Protein AF-A0A949S3E3-F1 (afdb_monomer)

Structure (mmCIF, N/CA/C/O backbone):
data_AF-A0A949S3E3-F1
#
_entry.id   AF-A0A949S3E3-F1
#
loop_
_atom_site.group_PDB
_atom_site.id
_atom_site.type_symbol
_atom_site.label_atom_id
_atom_site.label_alt_id
_atom_site.label_comp_id
_atom_site.label_asym_id
_atom_site.label_entity_id
_atom_site.label_seq_id
_atom_site.pdbx_PDB_ins_code
_atom_site.Cartn_x
_atom_site.Cartn_y
_atom_site.Cartn_z
_atom_site.occupancy
_atom_site.B_iso_or_equiv
_atom_site.auth_seq_id
_atom_site.auth_comp_id
_atom_site.auth_asym_id
_atom_site.auth_atom_id
_atom_site.pdbx_PDB_model_num
ATOM 1 N N . MET A 1 1 ? 37.877 -6.008 -10.855 1.00 37.34 1 MET A N 1
ATOM 2 C CA . MET A 1 1 ? 36.852 -5.052 -11.323 1.00 37.34 1 MET A CA 1
ATOM 3 C C . MET A 1 1 ? 35.529 -5.534 -10.764 1.00 37.34 1 MET A C 1
ATOM 5 O O . MET A 1 1 ? 35.132 -6.644 -11.076 1.00 37.34 1 MET A O 1
ATOM 9 N N . SER A 1 2 ? 34.950 -4.786 -9.826 1.00 38.28 2 SER A N 1
ATOM 10 C CA . SER A 1 2 ? 33.665 -5.124 -9.202 1.00 38.28 2 SER A CA 1
ATOM 11 C C . SER A 1 2 ? 32.572 -5.073 -10.277 1.00 38.28 2 SER A C 1
ATOM 13 O O . SER A 1 2 ? 32.566 -4.157 -11.103 1.00 38.28 2 SER A O 1
ATOM 15 N N . SER A 1 3 ? 31.731 -6.106 -10.338 1.00 41.69 3 SER A N 1
ATOM 16 C CA . SER A 1 3 ? 30.723 -6.258 -11.389 1.00 41.69 3 SER A CA 1
ATOM 17 C C . SER A 1 3 ? 29.706 -5.111 -11.312 1.00 41.69 3 SER A C 1
ATOM 19 O O . SER A 1 3 ? 29.449 -4.575 -10.236 1.00 41.69 3 SER A O 1
ATOM 21 N N . GLY A 1 4 ? 29.085 -4.713 -12.429 1.00 38.28 4 GLY A N 1
ATOM 22 C CA . GLY A 1 4 ? 28.069 -3.644 -12.424 1.00 38.28 4 GLY A CA 1
ATOM 23 C C . GLY A 1 4 ? 26.924 -3.876 -11.420 1.00 38.28 4 GLY A C 1
ATOM 24 O O . GLY A 1 4 ? 26.349 -2.916 -10.913 1.00 38.28 4 GLY A O 1
ATOM 25 N N . LYS A 1 5 ? 26.658 -5.141 -11.057 1.00 36.00 5 LYS A N 1
ATOM 26 C CA . LYS A 1 5 ? 25.709 -5.534 -10.004 1.00 36.00 5 LYS A CA 1
ATOM 27 C C . LYS A 1 5 ? 26.167 -5.107 -8.609 1.00 36.00 5 LYS A C 1
ATOM 29 O O . LYS A 1 5 ? 25.374 -4.547 -7.859 1.00 36.00 5 LYS A O 1
ATOM 34 N N . ASP A 1 6 ? 27.443 -5.294 -8.285 1.00 38.91 6 ASP A N 1
ATOM 35 C CA . ASP A 1 6 ? 28.011 -4.900 -6.990 1.00 38.91 6 ASP A CA 1
ATOM 36 C C . ASP A 1 6 ? 27.965 -3.378 -6.802 1.00 38.91 6 ASP A C 1
ATOM 38 O O . ASP A 1 6 ? 27.770 -2.887 -5.691 1.00 38.91 6 ASP A O 1
ATOM 42 N N . LYS A 1 7 ? 28.110 -2.611 -7.890 1.00 43.38 7 LYS A N 1
ATOM 43 C CA . LYS A 1 7 ? 27.986 -1.149 -7.851 1.00 43.38 7 LYS A CA 1
ATOM 44 C C . LYS A 1 7 ? 26.553 -0.717 -7.517 1.00 43.38 7 LYS A C 1
ATOM 46 O O . LYS A 1 7 ? 26.372 0.071 -6.596 1.00 43.38 7 LYS A O 1
ATOM 51 N N . ILE A 1 8 ? 25.551 -1.291 -8.189 1.00 43.53 8 ILE A N 1
ATOM 52 C CA . ILE A 1 8 ? 24.127 -0.994 -7.943 1.00 43.53 8 ILE A CA 1
ATOM 53 C C . ILE A 1 8 ? 23.729 -1.368 -6.511 1.00 43.53 8 ILE A C 1
ATOM 55 O O . ILE A 1 8 ? 23.109 -0.565 -5.819 1.00 43.53 8 ILE A O 1
ATOM 59 N N . ILE A 1 9 ? 24.126 -2.552 -6.032 1.00 42.34 9 ILE A N 1
ATOM 60 C CA . ILE A 1 9 ? 23.840 -2.996 -4.658 1.00 42.34 9 ILE A CA 1
ATOM 61 C C . ILE A 1 9 ? 24.455 -2.027 -3.642 1.00 42.34 9 ILE A C 1
ATOM 63 O O . ILE A 1 9 ? 23.788 -1.618 -2.691 1.00 42.34 9 ILE A O 1
ATOM 67 N N . ASN A 1 10 ? 25.703 -1.606 -3.857 1.00 50.09 10 ASN A N 1
ATOM 68 C CA . ASN A 1 10 ? 26.360 -0.637 -2.984 1.00 50.09 10 ASN A CA 1
ATOM 69 C C . ASN A 1 10 ? 25.673 0.735 -3.005 1.00 50.09 10 ASN A C 1
ATOM 71 O O . ASN A 1 10 ? 25.547 1.363 -1.954 1.00 50.09 10 ASN A O 1
ATOM 75 N N . ASP A 1 11 ? 25.204 1.194 -4.164 1.00 48.97 11 ASP A N 1
ATOM 76 C CA . ASP A 1 11 ? 24.509 2.476 -4.294 1.00 48.97 11 ASP A CA 1
ATOM 77 C C . ASP A 1 11 ? 23.126 2.441 -3.622 1.00 48.97 11 ASP A C 1
ATOM 79 O O . ASP A 1 11 ? 22.788 3.364 -2.880 1.00 48.97 11 ASP A O 1
ATOM 83 N N . VAL A 1 12 ? 22.384 1.337 -3.753 1.00 47.34 12 VAL A N 1
ATOM 84 C CA . VAL A 1 12 ? 21.116 1.099 -3.039 1.00 47.34 12 VAL A CA 1
ATOM 85 C C . VAL A 1 12 ? 21.323 1.058 -1.525 1.00 47.34 12 VAL A C 1
ATOM 87 O O . VAL A 1 12 ? 20.602 1.723 -0.779 1.00 47.34 12 VAL A O 1
ATOM 90 N N . CYS A 1 13 ? 22.325 0.317 -1.048 1.00 48.56 13 CYS A N 1
ATOM 91 C CA . CYS A 1 13 ? 22.630 0.222 0.379 1.00 48.56 13 CYS A CA 1
ATOM 92 C C . CYS A 1 13 ? 23.050 1.578 0.963 1.00 48.56 13 CYS A C 1
ATOM 94 O O . CYS A 1 13 ? 22.586 1.949 2.044 1.00 48.56 13 CYS A O 1
ATOM 96 N N . ARG A 1 14 ? 23.877 2.353 0.245 1.00 53.47 14 ARG A N 1
ATOM 97 C CA . ARG A 1 14 ? 24.234 3.726 0.643 1.00 53.47 14 ARG A CA 1
ATOM 98 C C . ARG A 1 14 ? 23.019 4.639 0.665 1.00 53.47 14 ARG A C 1
ATOM 100 O O . ARG A 1 14 ? 22.874 5.418 1.600 1.00 53.47 14 ARG A O 1
ATOM 107 N N . TYR A 1 15 ? 22.150 4.528 -0.332 1.00 51.88 15 TYR A N 1
ATOM 108 C CA . TYR A 1 15 ? 20.937 5.322 -0.431 1.00 51.88 15 TYR A CA 1
ATOM 109 C C . TYR A 1 15 ? 19.968 5.032 0.733 1.00 51.88 15 TYR A C 1
ATOM 111 O O . TYR A 1 15 ? 19.474 5.959 1.378 1.00 51.88 15 TYR A O 1
ATOM 119 N N . LEU A 1 16 ? 19.751 3.756 1.072 1.00 50.28 16 LEU A N 1
ATOM 120 C CA . LEU A 1 16 ? 18.926 3.355 2.218 1.00 50.28 16 LEU A CA 1
ATOM 121 C C . LEU A 1 16 ? 19.533 3.821 3.545 1.00 50.28 16 LEU A C 1
ATOM 123 O O . LEU A 1 16 ? 18.824 4.383 4.380 1.00 50.28 16 LEU A O 1
ATOM 127 N N . LYS A 1 17 ? 20.848 3.644 3.721 1.00 53.03 17 LYS A N 1
ATOM 128 C CA . LYS A 1 17 ? 21.579 4.110 4.907 1.00 53.03 17 LYS A CA 1
ATOM 129 C C . LYS A 1 17 ? 21.485 5.631 5.058 1.00 53.03 17 LYS A C 1
ATOM 131 O O . LYS A 1 17 ? 21.141 6.115 6.131 1.00 53.03 17 LYS A O 1
ATOM 136 N N . PHE A 1 18 ? 21.669 6.377 3.968 1.00 54.91 18 PHE A N 1
ATOM 137 C CA . PHE A 1 18 ? 21.483 7.826 3.936 1.00 54.91 18 PHE A CA 1
ATOM 138 C C . PHE A 1 18 ? 20.074 8.232 4.377 1.00 54.91 18 PHE A C 1
ATOM 140 O O . PHE A 1 18 ? 19.932 9.113 5.230 1.00 54.91 18 PHE A O 1
ATOM 147 N N . TYR A 1 19 ? 19.047 7.586 3.816 1.00 51.28 19 TYR A N 1
ATOM 148 C CA . TYR A 1 19 ? 17.651 7.895 4.110 1.00 51.28 19 TYR A CA 1
ATOM 149 C C . TYR A 1 19 ? 17.321 7.649 5.588 1.00 51.28 19 TYR A C 1
ATOM 151 O O . TYR A 1 19 ? 16.675 8.480 6.224 1.00 51.28 19 TYR A O 1
ATOM 159 N N . ILE A 1 20 ? 17.833 6.549 6.143 1.00 53.47 20 ILE A N 1
ATOM 160 C CA . ILE A 1 20 ? 17.709 6.187 7.557 1.00 53.47 20 ILE A CA 1
ATOM 161 C C . ILE A 1 20 ? 18.412 7.208 8.471 1.00 53.47 20 ILE A C 1
ATOM 163 O O . ILE A 1 20 ? 17.829 7.648 9.463 1.00 53.47 20 ILE A O 1
ATOM 167 N N . GLU A 1 21 ? 19.645 7.602 8.142 1.00 51.66 21 GLU A N 1
ATOM 168 C CA . GLU A 1 21 ? 20.499 8.428 9.006 1.00 51.66 21 GLU A CA 1
ATOM 169 C C . GLU A 1 21 ? 20.143 9.925 8.983 1.00 51.66 21 GLU A C 1
ATOM 171 O O . GLU A 1 21 ? 20.244 10.591 10.015 1.00 51.66 21 GLU A O 1
ATOM 176 N N . ASN A 1 22 ? 19.714 10.472 7.838 1.00 45.94 22 ASN A N 1
ATOM 177 C CA . ASN A 1 22 ? 19.632 11.928 7.635 1.00 45.94 22 ASN A CA 1
ATOM 178 C C . ASN A 1 22 ? 18.218 12.513 7.717 1.00 45.94 22 ASN A C 1
ATOM 180 O O . ASN A 1 22 ? 18.079 13.718 7.916 1.00 45.94 22 ASN A O 1
ATOM 184 N N . ASN A 1 23 ? 17.171 11.689 7.625 1.00 50.19 23 ASN A N 1
ATOM 185 C CA . ASN A 1 23 ? 15.779 12.145 7.754 1.00 50.19 23 ASN A CA 1
ATOM 186 C C . ASN A 1 23 ? 15.195 11.905 9.160 1.00 50.19 23 ASN A C 1
ATOM 188 O O . ASN A 1 23 ? 13.988 11.984 9.366 1.00 50.19 23 ASN A O 1
ATOM 192 N N . ASN A 1 24 ? 16.068 11.661 10.148 1.00 42.69 24 ASN A N 1
ATOM 193 C CA . ASN A 1 24 ? 15.747 11.596 11.575 1.00 42.69 24 ASN A CA 1
ATOM 194 C C . ASN A 1 24 ? 14.607 10.606 11.905 1.00 42.69 24 ASN A C 1
ATOM 196 O O . ASN A 1 24 ? 13.701 10.924 12.675 1.00 42.69 24 ASN A O 1
ATOM 200 N N . TYR A 1 25 ? 14.660 9.396 11.333 1.00 44.03 25 TYR A N 1
ATOM 201 C CA . TYR A 1 25 ? 13.715 8.319 11.634 1.00 44.03 25 TYR A CA 1
ATOM 202 C C . TYR A 1 25 ? 14.023 7.712 13.016 1.00 44.03 25 TYR A C 1
ATOM 204 O O . TYR A 1 25 ? 15.035 7.020 13.166 1.00 44.03 25 TYR A O 1
ATOM 212 N N . PRO A 1 26 ? 13.174 7.906 14.045 1.00 37.28 26 PRO A N 1
ATOM 213 C CA . PRO A 1 26 ? 13.520 7.553 15.427 1.00 37.28 26 PRO A CA 1
ATOM 214 C C . PRO A 1 26 ? 13.675 6.046 15.693 1.00 37.28 26 PRO A C 1
ATOM 216 O O . PRO A 1 26 ? 14.129 5.668 16.768 1.00 37.28 26 PRO A O 1
ATOM 219 N N . LEU A 1 27 ? 13.293 5.179 14.748 1.00 39.06 27 LEU A N 1
ATOM 220 C CA . LEU A 1 27 ? 13.146 3.735 14.965 1.00 39.06 27 LEU A CA 1
ATOM 221 C C . LEU A 1 27 ? 14.247 2.862 14.344 1.00 39.06 27 LEU A C 1
ATOM 223 O O . LEU A 1 27 ? 14.341 1.694 14.696 1.00 39.06 27 LEU A O 1
ATOM 227 N N . PHE A 1 28 ? 15.127 3.408 13.502 1.00 36.88 28 PHE A N 1
ATOM 228 C CA . PHE A 1 28 ? 16.251 2.645 12.932 1.00 36.88 28 PHE A CA 1
ATOM 229 C C . PHE A 1 28 ? 17.554 2.761 13.734 1.00 36.88 28 PHE A C 1
ATOM 231 O O . PHE A 1 28 ? 18.538 2.106 13.404 1.00 36.88 28 PHE A O 1
ATOM 238 N N . LYS A 1 29 ? 17.577 3.565 14.807 1.00 39.06 29 LYS A N 1
ATOM 239 C CA . LYS A 1 29 ? 18.791 3.776 15.613 1.00 39.06 29 LYS A CA 1
ATOM 240 C C . LYS A 1 29 ? 19.244 2.554 16.420 1.00 39.06 29 LYS A C 1
ATOM 242 O O . LYS A 1 29 ? 20.400 2.538 16.820 1.00 39.06 29 LYS A O 1
ATOM 247 N N . ASN A 1 30 ? 18.385 1.554 16.651 1.00 33.75 30 ASN A N 1
ATOM 248 C CA . ASN A 1 30 ? 18.651 0.542 17.682 1.00 33.75 30 ASN A CA 1
ATOM 249 C C . ASN A 1 30 ? 18.760 -0.927 17.227 1.00 33.75 30 ASN A C 1
ATOM 251 O O . ASN A 1 30 ? 19.005 -1.755 18.094 1.00 33.75 30 ASN A O 1
ATOM 255 N N . GLU A 1 31 ? 18.653 -1.287 15.938 1.00 34.94 31 GLU A N 1
ATOM 256 C CA . GLU A 1 31 ? 18.766 -2.716 15.537 1.00 34.94 31 GLU A CA 1
ATOM 257 C C . GLU A 1 31 ? 19.596 -3.023 14.273 1.00 34.94 31 GLU A C 1
ATOM 259 O O . GLU A 1 31 ? 19.702 -4.182 13.883 1.00 34.94 31 GLU A O 1
ATOM 264 N N . PHE A 1 32 ? 20.279 -2.047 13.666 1.00 32.53 32 PHE A N 1
ATOM 265 C CA . PHE A 1 32 ? 21.247 -2.328 12.596 1.00 32.53 32 PHE A CA 1
ATOM 266 C C . PHE A 1 32 ? 22.687 -2.170 13.100 1.00 32.53 32 PHE A C 1
ATOM 268 O O . PHE A 1 32 ? 23.275 -1.094 13.012 1.00 32.53 32 PHE A O 1
ATOM 275 N N . HIS A 1 33 ? 23.292 -3.265 13.572 1.00 30.23 33 HIS A N 1
ATOM 276 C CA . HIS A 1 33 ? 24.748 -3.402 13.501 1.00 30.23 33 HIS A CA 1
ATOM 277 C C . HIS A 1 33 ? 25.111 -3.673 12.038 1.00 30.23 33 HIS A C 1
ATOM 279 O O . HIS A 1 33 ? 25.139 -4.815 11.589 1.00 30.23 33 HIS A O 1
ATOM 285 N N . ILE A 1 34 ? 25.344 -2.609 11.271 1.00 34.12 34 ILE A N 1
ATOM 286 C CA . ILE A 1 34 ? 26.030 -2.731 9.984 1.00 34.12 34 ILE A CA 1
ATOM 287 C C . ILE A 1 34 ? 27.492 -3.009 10.336 1.00 34.12 34 ILE A C 1
ATOM 289 O O . ILE A 1 34 ? 28.195 -2.102 10.776 1.00 34.12 34 ILE A O 1
ATOM 293 N N . SER A 1 35 ? 27.924 -4.266 10.234 1.00 29.12 35 SER A N 1
ATOM 294 C CA . SER A 1 35 ? 29.345 -4.596 10.308 1.00 29.12 35 SER A CA 1
ATOM 295 C C . SER A 1 35 ? 30.058 -3.966 9.116 1.00 29.12 35 SER A C 1
ATOM 297 O O . SER A 1 35 ? 29.578 -4.071 7.989 1.00 29.12 35 SER A O 1
ATOM 299 N N . ASP A 1 36 ? 31.226 -3.371 9.348 1.00 34.22 36 ASP A N 1
ATOM 300 C CA . ASP A 1 36 ? 32.111 -2.874 8.285 1.00 34.22 36 ASP A CA 1
ATOM 301 C C . ASP A 1 36 ? 32.758 -4.014 7.463 1.00 34.22 36 ASP A C 1
ATOM 303 O O . ASP A 1 36 ? 33.558 -3.765 6.562 1.00 34.22 36 ASP A O 1
ATOM 307 N N . GLU A 1 37 ? 32.414 -5.273 7.754 1.00 25.61 37 GLU A N 1
ATOM 308 C CA . GLU A 1 37 ? 32.837 -6.435 6.978 1.00 25.61 37 GLU A CA 1
ATOM 309 C C . GLU A 1 37 ? 31.892 -6.695 5.791 1.00 25.61 37 GLU A C 1
ATOM 311 O O . GLU A 1 37 ? 30.667 -6.678 5.954 1.00 25.61 37 GLU A O 1
ATOM 316 N N . PRO A 1 38 ? 32.433 -6.958 4.586 1.00 25.86 38 PRO A N 1
ATOM 317 C CA . PRO A 1 38 ? 31.628 -7.299 3.423 1.00 25.86 38 PRO A CA 1
ATOM 318 C C . PRO A 1 38 ? 30.867 -8.607 3.666 1.00 25.86 38 PRO A C 1
ATOM 320 O O . PRO A 1 38 ? 31.459 -9.646 3.951 1.00 25.86 38 PRO A O 1
ATOM 323 N N . VAL A 1 39 ? 29.544 -8.570 3.498 1.00 27.31 39 VAL A N 1
ATOM 324 C CA . VAL A 1 39 ? 28.714 -9.778 3.461 1.00 27.31 39 VAL A CA 1
ATOM 325 C C . VAL A 1 39 ? 28.997 -10.500 2.143 1.00 27.31 39 VAL A C 1
ATOM 327 O O . VAL A 1 39 ? 28.521 -10.093 1.084 1.00 27.31 39 VAL A O 1
ATOM 330 N N . ILE A 1 40 ? 29.811 -11.553 2.206 1.00 25.64 40 ILE A N 1
ATOM 331 C CA . ILE A 1 40 ? 30.061 -12.457 1.081 1.00 25.64 40 ILE A CA 1
ATOM 332 C C . ILE A 1 40 ? 28.818 -13.341 0.919 1.00 25.64 40 ILE A C 1
ATOM 334 O O . ILE A 1 40 ? 28.547 -14.196 1.759 1.00 25.64 40 ILE A O 1
ATOM 338 N N . TYR A 1 41 ? 28.055 -13.135 -0.154 1.00 25.11 41 TYR A N 1
ATOM 339 C CA . TYR A 1 41 ? 27.026 -14.082 -0.580 1.00 25.11 41 TYR A CA 1
ATOM 340 C C . TYR A 1 41 ? 27.725 -15.292 -1.212 1.00 25.11 41 TYR A C 1
ATOM 342 O O . TYR A 1 41 ? 28.240 -15.197 -2.323 1.00 25.11 41 TYR A O 1
ATOM 350 N N . GLN A 1 42 ? 27.783 -16.413 -0.495 1.00 25.16 42 GLN A N 1
ATOM 351 C CA . GLN A 1 42 ? 28.136 -17.706 -1.078 1.00 25.16 42 GLN A CA 1
ATOM 352 C C . GLN A 1 42 ? 26.854 -18.375 -1.566 1.00 25.16 42 GLN A C 1
ATOM 354 O O . GLN A 1 42 ? 26.164 -18.995 -0.771 1.00 25.16 42 GLN A O 1
ATOM 359 N N . ASP A 1 43 ? 26.550 -18.239 -2.853 1.00 30.39 43 ASP A N 1
ATOM 360 C CA . ASP A 1 43 ? 25.660 -19.157 -3.566 1.00 30.39 43 ASP A CA 1
ATOM 361 C C . ASP A 1 43 ? 26.259 -19.373 -4.969 1.00 30.39 43 ASP A C 1
ATOM 363 O O . ASP A 1 43 ? 26.134 -18.535 -5.862 1.00 30.39 43 ASP A O 1
ATOM 367 N N . GLU A 1 44 ? 26.984 -20.484 -5.129 1.00 29.92 44 GLU A N 1
ATOM 368 C CA . GLU A 1 44 ? 27.761 -20.872 -6.321 1.00 29.92 44 GLU A CA 1
ATOM 369 C C . GLU A 1 44 ? 26.925 -21.471 -7.473 1.00 29.92 44 GLU A C 1
ATOM 371 O O . GLU A 1 44 ? 27.488 -21.894 -8.474 1.00 29.92 44 GLU A O 1
ATOM 376 N N . GLU A 1 45 ? 25.592 -21.489 -7.419 1.00 30.88 45 GLU A N 1
ATOM 377 C CA . GLU A 1 45 ? 24.805 -22.318 -8.358 1.00 30.88 45 GLU A CA 1
ATOM 378 C C . GLU A 1 45 ? 24.109 -21.587 -9.522 1.00 30.88 45 GLU A C 1
ATOM 380 O O . GLU A 1 45 ? 23.343 -22.204 -10.258 1.00 30.88 45 GLU A O 1
ATOM 385 N N . PHE A 1 46 ? 24.372 -20.296 -9.761 1.00 28.03 46 PHE A N 1
ATOM 386 C CA . PHE A 1 46 ? 23.691 -19.550 -10.843 1.00 28.03 46 PHE A CA 1
ATOM 387 C C . PHE A 1 46 ? 24.604 -18.987 -11.946 1.00 28.03 46 PHE A C 1
ATOM 389 O O . PHE A 1 46 ? 24.147 -18.209 -12.786 1.00 28.03 46 PHE A O 1
ATOM 396 N N . ALA A 1 47 ? 25.887 -19.360 -11.964 1.00 25.70 47 ALA A N 1
ATOM 397 C CA . ALA A 1 47 ? 26.902 -18.751 -12.829 1.00 25.70 47 ALA A CA 1
ATOM 398 C C . ALA A 1 47 ? 27.533 -19.710 -13.856 1.00 25.70 47 ALA A C 1
ATOM 400 O O . ALA A 1 47 ? 28.703 -19.567 -14.187 1.00 25.70 47 ALA A O 1
ATOM 401 N N . GLU A 1 48 ? 26.768 -20.638 -14.428 1.00 26.45 48 GLU A N 1
ATOM 402 C CA . GLU A 1 48 ? 27.179 -21.341 -15.649 1.00 26.45 48 GLU A CA 1
ATOM 403 C C . GLU A 1 48 ? 26.123 -21.138 -16.730 1.00 26.45 48 GLU A C 1
ATOM 405 O O . GLU A 1 48 ? 25.110 -21.831 -16.757 1.00 26.45 48 GLU A O 1
ATOM 410 N N . SER A 1 49 ? 26.329 -20.135 -17.593 1.00 28.02 49 SER A N 1
ATOM 411 C CA . SER A 1 49 ? 25.941 -20.174 -19.020 1.00 28.02 49 SER A CA 1
ATOM 412 C C . SER A 1 49 ? 25.979 -18.817 -19.736 1.00 28.02 49 SER A C 1
ATOM 414 O O . SER A 1 49 ? 25.212 -18.634 -20.667 1.00 28.02 49 SER A O 1
ATOM 416 N N . ILE A 1 50 ? 26.863 -17.863 -19.414 1.00 25.72 50 ILE A N 1
ATOM 417 C CA . ILE A 1 50 ? 27.182 -16.796 -20.388 1.00 25.72 50 ILE A CA 1
ATOM 418 C C . ILE A 1 50 ? 28.664 -16.432 -20.280 1.00 25.72 50 ILE A C 1
ATOM 420 O O . ILE A 1 50 ? 29.049 -15.502 -19.581 1.00 25.72 50 ILE A O 1
ATOM 424 N N . GLU A 1 51 ? 29.498 -17.171 -21.005 1.00 26.81 51 GLU A N 1
ATOM 425 C CA . GLU A 1 51 ? 30.813 -16.701 -21.427 1.00 26.81 51 GLU A CA 1
ATOM 426 C C . GLU A 1 51 ? 30.818 -16.559 -22.950 1.00 26.81 51 GLU A C 1
ATOM 428 O O . GLU A 1 51 ? 30.227 -17.380 -23.655 1.00 26.81 51 GLU A O 1
ATOM 433 N N . LYS A 1 52 ? 31.606 -15.574 -23.406 1.00 26.73 52 LYS A N 1
ATOM 434 C CA . LYS A 1 52 ? 32.038 -15.267 -24.782 1.00 26.73 52 LYS A CA 1
ATOM 435 C C . LYS A 1 52 ? 31.176 -14.245 -25.527 1.00 26.73 52 LYS A C 1
ATOM 437 O O . LYS A 1 52 ? 30.281 -14.593 -26.288 1.00 26.73 52 LYS A O 1
ATOM 442 N N . ASN A 1 53 ? 31.523 -12.965 -25.383 1.00 27.91 53 ASN A N 1
ATOM 443 C CA . ASN A 1 53 ? 32.410 -12.284 -26.342 1.00 27.91 53 ASN A CA 1
ATOM 444 C C . ASN A 1 53 ? 32.577 -10.796 -25.970 1.00 27.91 53 ASN A C 1
ATOM 446 O O . ASN A 1 53 ? 31.598 -10.070 -25.849 1.00 27.91 53 ASN A O 1
ATOM 450 N N . ASP A 1 54 ? 33.832 -10.376 -25.829 1.00 25.77 54 ASP A N 1
ATOM 451 C CA . ASP A 1 54 ? 34.339 -9.013 -26.081 1.00 25.77 54 ASP A CA 1
ATOM 452 C C . ASP A 1 54 ? 34.959 -9.050 -27.513 1.00 25.77 54 ASP A C 1
ATOM 454 O O . ASP A 1 54 ? 35.226 -10.174 -27.967 1.00 25.77 54 ASP A O 1
ATOM 458 N N . PRO A 1 55 ? 35.260 -7.944 -28.243 1.00 38.66 55 PRO A N 1
ATOM 459 C CA . PRO A 1 55 ? 35.630 -6.631 -27.708 1.00 38.66 55 PRO A CA 1
ATOM 460 C C . PRO A 1 55 ? 35.155 -5.379 -28.499 1.00 38.66 55 PRO A C 1
ATOM 462 O O . PRO A 1 55 ? 34.497 -5.472 -29.530 1.00 38.66 55 PRO A O 1
ATOM 465 N N . GLU A 1 56 ? 35.604 -4.221 -27.992 1.00 25.73 56 GLU A N 1
ATOM 466 C CA . GLU A 1 56 ? 35.890 -2.934 -28.671 1.00 25.73 56 GLU A CA 1
ATOM 467 C C . GLU A 1 56 ? 34.901 -1.750 -28.538 1.00 25.73 56 GLU A C 1
ATOM 469 O O . GLU A 1 56 ? 33.951 -1.578 -29.289 1.00 25.73 56 GLU A O 1
ATOM 474 N N . ASN A 1 57 ? 35.232 -0.879 -27.571 1.00 25.89 57 ASN A N 1
ATOM 475 C CA . ASN A 1 57 ? 35.670 0.519 -27.744 1.00 25.89 57 ASN A CA 1
ATOM 476 C C . ASN A 1 57 ? 34.814 1.478 -28.606 1.00 25.89 57 ASN A C 1
ATOM 478 O O . ASN A 1 57 ? 34.820 1.371 -29.822 1.00 25.89 57 ASN A O 1
ATOM 482 N N . THR A 1 58 ? 34.229 2.516 -27.988 1.00 27.14 58 THR A N 1
ATOM 483 C CA . THR A 1 58 ? 34.424 3.934 -28.380 1.00 27.14 58 THR A CA 1
ATOM 484 C C . THR A 1 58 ? 33.821 4.883 -27.338 1.00 27.14 58 THR A C 1
ATOM 486 O O . THR A 1 58 ? 32.709 4.684 -26.854 1.00 27.14 58 THR A O 1
ATOM 489 N N . GLU A 1 59 ? 34.593 5.916 -27.015 1.00 27.69 59 GLU A N 1
ATOM 49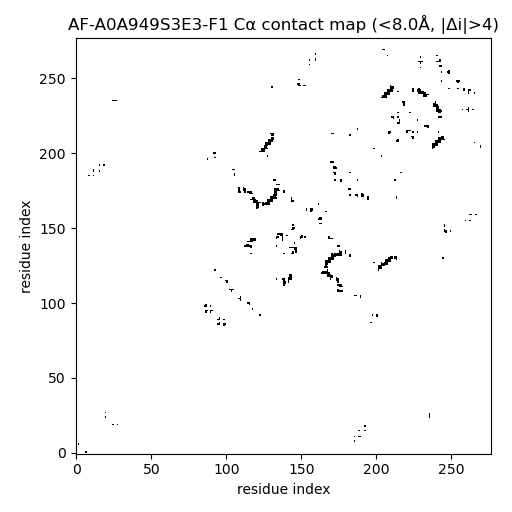0 C CA . GLU A 1 59 ? 34.261 7.087 -26.202 1.00 27.69 59 GLU A CA 1
ATOM 491 C C . GLU A 1 59 ? 33.223 7.994 -26.893 1.00 27.69 59 GLU A C 1
ATOM 493 O O . GLU A 1 59 ? 33.226 8.088 -28.121 1.00 27.69 59 GLU A O 1
ATOM 498 N N . ASN A 1 60 ? 32.379 8.697 -26.118 1.00 27.75 60 ASN A N 1
ATOM 499 C CA . ASN A 1 60 ? 32.143 10.145 -26.270 1.00 27.75 60 ASN A CA 1
ATOM 500 C C . ASN A 1 60 ? 31.218 10.740 -25.184 1.00 27.75 60 ASN A C 1
ATOM 502 O O . ASN A 1 60 ? 30.251 10.126 -24.739 1.00 27.75 60 ASN A O 1
ATOM 506 N N . GLU A 1 61 ? 31.578 11.965 -24.794 1.00 26.66 61 GLU A N 1
ATOM 507 C CA . GLU A 1 61 ? 30.928 12.936 -23.897 1.00 26.66 61 GLU A CA 1
ATOM 508 C C . GLU A 1 61 ? 29.502 13.292 -24.395 1.00 26.66 61 GLU A C 1
ATOM 510 O O . GLU A 1 61 ? 29.224 13.201 -25.584 1.00 26.66 61 GLU A O 1
ATOM 515 N N . SER A 1 62 ? 28.507 13.717 -23.611 1.00 25.33 62 SER A N 1
ATOM 516 C CA . SER A 1 62 ? 28.458 14.791 -22.613 1.00 25.33 62 SER A CA 1
ATOM 517 C C . SER A 1 62 ? 27.015 14.864 -22.076 1.00 25.33 62 SER A C 1
ATOM 519 O O . SER A 1 62 ? 26.091 14.647 -22.847 1.00 25.33 62 SER A O 1
ATOM 521 N N . ASP A 1 63 ? 26.811 15.183 -20.794 1.00 28.27 63 ASP A N 1
ATOM 522 C CA . ASP A 1 63 ? 25.691 16.033 -20.359 1.00 28.27 63 ASP A CA 1
ATOM 523 C C . ASP A 1 63 ? 25.948 16.535 -18.928 1.00 28.27 63 ASP A C 1
ATOM 525 O O . ASP A 1 63 ? 26.229 15.778 -17.996 1.00 28.27 63 ASP A O 1
ATOM 529 N N . GLN A 1 64 ? 25.954 17.860 -18.788 1.00 26.23 64 GLN A N 1
ATOM 530 C CA . GLN A 1 64 ? 26.343 18.603 -17.592 1.00 26.23 64 GLN A CA 1
ATOM 531 C C . GLN A 1 64 ? 25.184 18.698 -16.589 1.00 26.23 64 GLN A C 1
ATOM 533 O O . GLN A 1 64 ? 24.146 19.282 -16.885 1.00 26.23 64 GLN A O 1
ATOM 538 N N . LEU A 1 65 ? 25.410 18.240 -15.354 1.00 29.41 65 LEU A N 1
ATOM 539 C CA . LEU A 1 65 ? 24.655 18.662 -14.170 1.00 29.41 65 LEU A CA 1
ATOM 540 C C . LEU A 1 65 ? 25.542 19.590 -13.334 1.00 29.41 65 LEU A C 1
ATOM 542 O O . LEU A 1 65 ? 26.634 19.217 -12.900 1.00 29.41 65 LEU A O 1
ATOM 546 N N . VAL A 1 66 ? 25.078 20.822 -13.128 1.00 23.91 66 VAL A N 1
ATOM 547 C CA . VAL A 1 66 ? 25.774 21.847 -12.344 1.00 23.91 66 VAL A CA 1
ATOM 548 C C . VAL A 1 66 ? 25.513 21.585 -10.859 1.00 23.91 66 VAL A C 1
ATOM 550 O O . VAL A 1 66 ? 24.413 21.813 -10.367 1.00 23.91 66 VAL A O 1
ATOM 553 N N . ALA A 1 67 ? 26.527 21.101 -10.140 1.00 27.55 67 ALA A N 1
ATOM 554 C CA . ALA A 1 67 ? 26.523 20.993 -8.683 1.00 27.55 67 ALA A CA 1
ATOM 555 C C . ALA A 1 67 ? 27.329 22.153 -8.076 1.00 27.55 67 ALA A C 1
ATOM 557 O O . ALA A 1 67 ? 28.543 22.248 -8.282 1.00 27.55 67 ALA A O 1
ATOM 558 N N . GLU A 1 68 ? 26.679 23.033 -7.313 1.00 26.02 68 GLU A N 1
ATOM 559 C CA . GLU A 1 68 ? 27.381 24.052 -6.528 1.00 26.02 68 GLU A CA 1
ATOM 560 C C . GLU A 1 68 ? 28.047 23.419 -5.295 1.00 26.02 68 GLU A C 1
ATOM 562 O O . GLU A 1 68 ? 27.408 22.773 -4.465 1.00 26.02 68 GLU A O 1
ATOM 567 N N . LYS A 1 69 ? 29.368 23.607 -5.181 1.00 28.17 69 LYS A N 1
ATOM 568 C CA . LYS A 1 69 ? 30.204 23.126 -4.072 1.00 28.17 69 LYS A CA 1
ATOM 569 C C . LYS A 1 69 ? 30.246 24.175 -2.959 1.00 28.17 69 LYS A C 1
ATOM 571 O O . LYS A 1 69 ? 30.882 25.213 -3.130 1.00 28.17 69 LYS A O 1
ATOM 576 N N . ILE A 1 70 ? 29.668 23.890 -1.794 1.00 27.61 70 ILE A N 1
ATOM 577 C CA . ILE A 1 70 ? 29.951 24.648 -0.564 1.00 27.61 70 ILE A CA 1
ATOM 578 C C . ILE A 1 70 ? 31.124 23.961 0.145 1.00 27.61 70 ILE A C 1
ATOM 580 O O . ILE A 1 70 ? 31.025 22.793 0.503 1.00 27.61 70 ILE A O 1
ATOM 584 N N . LYS A 1 71 ? 32.243 24.672 0.337 1.00 24.92 71 LYS A N 1
ATOM 585 C CA . LYS A 1 71 ? 33.422 24.162 1.058 1.00 24.92 71 LYS A CA 1
ATOM 586 C C . LYS A 1 71 ? 33.267 24.382 2.563 1.00 24.92 71 LYS A C 1
ATOM 588 O O . LYS A 1 71 ? 33.194 25.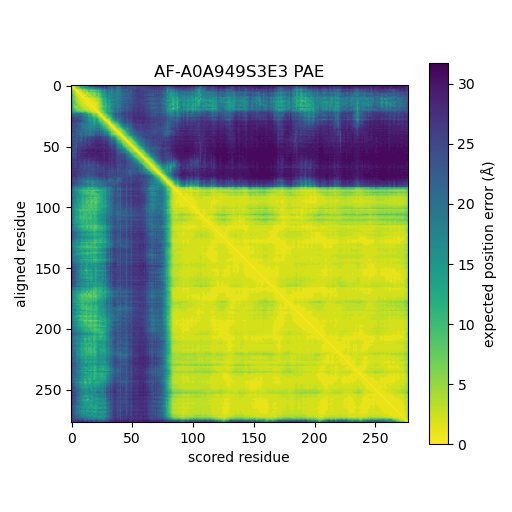529 3.000 1.00 24.92 71 LYS A O 1
ATOM 593 N N . VAL A 1 72 ? 33.325 23.309 3.350 1.00 27.06 72 VAL A N 1
ATOM 594 C CA . VAL A 1 72 ? 33.565 23.368 4.801 1.00 27.06 72 VAL A CA 1
ATOM 595 C C . VAL A 1 72 ? 34.769 22.484 5.115 1.00 27.06 72 VAL A C 1
ATOM 597 O O . VAL A 1 72 ? 34.761 21.290 4.851 1.00 27.06 72 VAL A O 1
ATOM 600 N N . THR A 1 73 ? 35.835 23.075 5.649 1.00 31.22 73 THR A N 1
ATOM 601 C CA . THR A 1 73 ? 37.075 22.364 5.982 1.00 31.22 73 THR A CA 1
ATOM 602 C C . THR A 1 73 ? 36.994 21.724 7.367 1.00 31.22 73 THR A C 1
ATOM 604 O O . THR A 1 73 ? 37.064 22.436 8.367 1.00 31.22 73 THR A O 1
ATOM 607 N N . ASP A 1 74 ? 36.933 20.392 7.423 1.00 32.84 74 ASP A N 1
ATOM 608 C CA . ASP A 1 74 ? 37.453 19.600 8.545 1.00 32.84 74 ASP A CA 1
ATOM 609 C C . ASP A 1 74 ? 38.031 18.266 8.029 1.00 32.84 74 ASP A C 1
ATOM 611 O O . ASP A 1 74 ? 37.405 17.520 7.275 1.00 32.84 74 ASP A O 1
ATOM 615 N N . ASN A 1 75 ? 39.279 17.994 8.402 1.00 38.25 75 ASN A N 1
ATOM 616 C CA . ASN A 1 75 ? 40.269 17.223 7.642 1.00 38.25 75 ASN A CA 1
ATOM 617 C C . ASN A 1 75 ? 40.220 15.696 7.865 1.00 38.25 75 ASN A C 1
ATOM 619 O O . ASN A 1 75 ? 41.250 15.022 7.807 1.00 38.25 75 ASN A O 1
ATOM 623 N N . ARG A 1 76 ? 39.041 15.117 8.133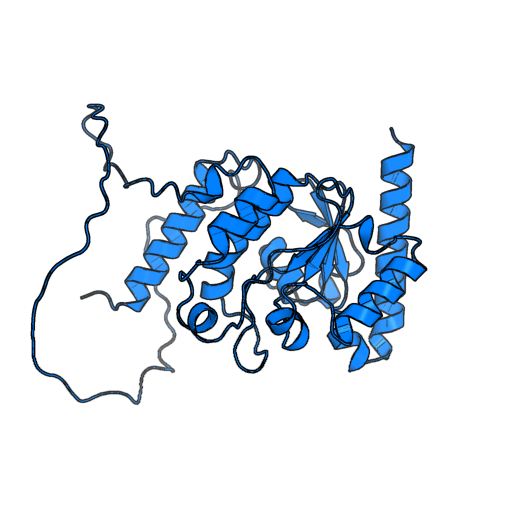 1.00 39.81 76 ARG A N 1
ATOM 624 C CA . ARG A 1 76 ? 38.880 13.649 8.239 1.00 39.81 76 ARG A CA 1
ATOM 625 C C . ARG A 1 76 ? 37.442 13.143 8.053 1.00 39.81 76 ARG A C 1
ATOM 627 O O . ARG A 1 76 ? 37.004 12.224 8.738 1.00 39.81 76 ARG A O 1
ATOM 634 N N . LYS A 1 77 ? 36.705 13.711 7.100 1.00 32.53 77 LYS A N 1
ATOM 635 C CA . LYS A 1 77 ? 35.445 13.146 6.597 1.00 32.53 77 LYS A CA 1
ATOM 636 C C . 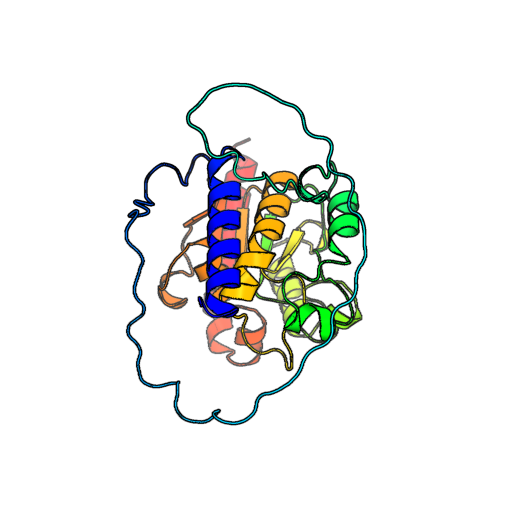LYS A 1 77 ? 35.559 13.059 5.083 1.00 32.53 77 LYS A C 1
ATOM 638 O O . LYS A 1 77 ? 35.688 14.084 4.427 1.00 32.53 77 LYS A O 1
ATOM 643 N N . GLN A 1 78 ? 35.555 11.849 4.526 1.00 31.38 78 GLN A N 1
ATOM 644 C CA . GLN A 1 78 ? 35.199 11.708 3.116 1.00 31.38 78 GLN A CA 1
ATOM 645 C C . GLN A 1 78 ? 33.810 12.333 2.972 1.00 31.38 78 GLN A C 1
ATOM 647 O O . GLN A 1 78 ? 32.852 11.842 3.568 1.00 31.38 78 GLN A O 1
ATOM 652 N N . GLU A 1 79 ? 33.719 13.452 2.258 1.00 30.91 79 GLU A N 1
ATOM 653 C CA . GLU A 1 79 ? 32.447 14.016 1.826 1.00 30.91 79 GLU A CA 1
ATOM 654 C C . GLU A 1 79 ? 31.795 12.971 0.919 1.00 30.91 79 GLU A C 1
ATOM 656 O O . GLU A 1 79 ? 32.115 12.865 -0.263 1.00 30.91 79 GLU A O 1
ATOM 661 N N . ILE A 1 80 ? 30.932 12.128 1.490 1.00 33.28 80 ILE A N 1
ATOM 662 C CA . ILE A 1 80 ? 30.021 11.305 0.702 1.00 33.28 80 ILE A CA 1
ATOM 663 C C . ILE A 1 80 ? 29.122 12.316 -0.016 1.00 33.28 80 ILE A C 1
ATOM 665 O O . ILE A 1 80 ? 28.440 13.074 0.677 1.00 33.28 80 ILE A O 1
ATOM 669 N N . PRO A 1 81 ? 29.129 12.397 -1.359 1.00 38.75 81 PRO A N 1
ATOM 670 C CA . PRO A 1 81 ? 28.244 13.308 -2.063 1.00 38.75 81 PRO A CA 1
ATOM 671 C C . PRO A 1 81 ? 26.805 12.942 -1.706 1.00 38.75 81 PRO A C 1
ATOM 673 O O . PRO A 1 81 ? 26.304 11.870 -2.046 1.00 38.75 81 PRO A O 1
ATOM 676 N N . ILE A 1 82 ? 26.166 13.823 -0.941 1.00 44.38 82 ILE A N 1
ATOM 677 C CA . ILE A 1 82 ? 24.779 13.677 -0.531 1.00 44.38 82 ILE A CA 1
ATOM 678 C C . ILE A 1 82 ? 23.928 13.991 -1.761 1.00 44.38 82 ILE A C 1
ATOM 680 O O . ILE A 1 82 ? 23.687 15.155 -2.081 1.00 44.38 82 ILE A O 1
ATOM 684 N N . PHE A 1 83 ? 23.479 12.955 -2.466 1.00 52.00 83 PHE A N 1
ATOM 685 C CA . PHE A 1 83 ? 22.490 13.102 -3.529 1.00 52.00 83 PHE A CA 1
ATOM 686 C C . PHE A 1 83 ? 21.129 13.423 -2.895 1.00 52.00 83 PHE A C 1
ATOM 688 O O . PHE A 1 83 ? 20.342 12.532 -2.583 1.00 52.00 83 PHE A O 1
ATOM 695 N N . LYS A 1 84 ? 20.851 14.712 -2.663 1.00 65.88 84 LYS A N 1
ATOM 696 C CA . LYS A 1 84 ? 19.486 15.171 -2.376 1.00 65.88 84 LYS A CA 1
ATOM 697 C C . LYS A 1 84 ? 18.703 15.162 -3.679 1.00 65.88 84 LYS A C 1
ATOM 699 O O . LYS A 1 84 ? 18.794 16.093 -4.473 1.00 65.88 84 LYS A O 1
ATOM 704 N N . GLU A 1 85 ? 17.946 14.099 -3.900 1.00 82.00 85 GLU A N 1
ATOM 705 C CA . GLU A 1 85 ? 17.020 14.048 -5.024 1.00 82.00 85 GLU A CA 1
ATOM 706 C C . GLU A 1 85 ? 15.901 15.077 -4.854 1.00 82.00 85 GLU A C 1
ATOM 708 O O . GLU A 1 85 ? 15.411 15.318 -3.748 1.00 82.00 85 GLU A O 1
ATOM 713 N N . GLU A 1 86 ? 15.459 15.675 -5.958 1.00 85.31 86 GLU A N 1
ATOM 714 C CA . GLU A 1 86 ? 14.559 16.826 -5.905 1.00 85.31 86 GLU A CA 1
ATOM 715 C C . GLU A 1 86 ? 13.225 16.558 -5.198 1.00 85.31 86 GLU A C 1
ATOM 717 O O . GLU A 1 86 ? 12.656 17.458 -4.578 1.00 85.31 86 GLU A O 1
ATOM 722 N N . TRP A 1 87 ? 12.698 15.335 -5.299 1.00 91.56 87 TRP A N 1
ATOM 723 C CA . TRP A 1 87 ? 11.419 14.961 -4.691 1.00 91.56 87 TRP A CA 1
ATOM 724 C C . TRP A 1 87 ? 11.465 14.978 -3.160 1.00 91.56 87 TRP A C 1
ATOM 726 O O . TRP A 1 87 ? 10.416 15.099 -2.527 1.00 91.56 87 TRP A O 1
ATOM 736 N N . MET A 1 88 ? 12.654 14.922 -2.548 1.00 88.88 88 MET A N 1
ATOM 737 C CA . MET A 1 88 ? 12.798 14.982 -1.090 1.00 88.88 88 MET A CA 1
ATOM 738 C C . MET A 1 88 ? 12.294 16.314 -0.521 1.00 88.88 88 MET A C 1
ATOM 740 O O . MET A 1 88 ? 11.745 16.344 0.585 1.00 88.88 88 MET A O 1
ATOM 744 N N . ASN A 1 89 ? 12.415 17.387 -1.308 1.00 88.94 89 ASN A N 1
ATOM 745 C CA . ASN A 1 89 ? 11.994 18.740 -0.950 1.00 88.94 89 ASN A CA 1
ATOM 746 C C . ASN A 1 89 ? 10.543 19.047 -1.365 1.00 88.94 89 ASN A C 1
ATOM 748 O O . ASN A 1 89 ? 10.119 20.194 -1.281 1.00 88.94 89 ASN A O 1
ATOM 752 N N . ALA A 1 90 ? 9.780 18.060 -1.850 1.00 92.94 90 ALA A N 1
ATOM 753 C CA . ALA A 1 90 ? 8.385 18.281 -2.207 1.00 92.94 90 ALA A CA 1
ATOM 754 C C . ALA A 1 90 ? 7.549 18.654 -0.970 1.00 92.94 90 ALA A C 1
ATOM 756 O O . ALA A 1 90 ? 7.530 17.924 0.025 1.00 92.94 90 ALA A O 1
ATOM 757 N N . GLU A 1 91 ? 6.840 19.781 -1.059 1.00 93.38 91 GLU A N 1
ATOM 758 C CA . GLU A 1 91 ? 6.003 20.316 0.025 1.00 93.38 91 GLU A CA 1
ATOM 759 C C . GLU A 1 91 ? 4.582 19.736 0.019 1.00 93.38 91 GLU A C 1
ATOM 761 O O . GLU A 1 91 ? 3.928 19.675 1.056 1.00 93.38 91 GLU A O 1
ATOM 766 N N . THR A 1 92 ? 4.104 19.264 -1.138 1.00 96.44 92 THR A N 1
ATOM 767 C CA . THR A 1 92 ? 2.772 18.663 -1.300 1.00 96.44 92 THR A CA 1
ATOM 768 C C . THR A 1 92 ? 2.856 17.328 -2.034 1.00 96.44 92 THR A C 1
ATOM 770 O O . THR A 1 92 ? 3.783 17.096 -2.814 1.00 96.44 92 THR A O 1
ATOM 773 N N . LEU A 1 93 ? 1.878 16.441 -1.809 1.00 96.50 93 LEU A N 1
ATOM 774 C CA . LEU A 1 93 ? 1.813 15.155 -2.517 1.00 96.50 93 LEU A CA 1
ATOM 775 C C . LEU A 1 93 ? 1.738 15.335 -4.036 1.00 96.50 93 LEU A C 1
ATOM 777 O O . LEU A 1 93 ? 2.293 14.523 -4.763 1.00 96.50 93 LEU A O 1
ATOM 781 N N . GLN A 1 94 ? 1.105 16.408 -4.509 1.00 96.81 94 GLN A N 1
ATOM 782 C CA . GLN A 1 94 ? 1.006 16.709 -5.935 1.00 96.81 94 GLN A CA 1
ATOM 783 C C . GLN A 1 94 ? 2.365 17.087 -6.539 1.00 96.81 94 GLN A C 1
ATOM 785 O O . GLN A 1 94 ? 2.734 16.574 -7.593 1.00 96.81 94 GLN A O 1
ATOM 790 N N . VAL A 1 95 ? 3.141 17.943 -5.862 1.00 97.06 95 VAL A N 1
ATOM 791 C CA . VAL A 1 95 ? 4.515 18.265 -6.292 1.00 97.06 95 VAL A CA 1
ATOM 792 C C . VAL A 1 95 ? 5.394 17.018 -6.221 1.00 97.06 95 VAL A C 1
ATOM 794 O O . VAL A 1 95 ? 6.229 16.791 -7.096 1.00 97.06 95 VAL A O 1
ATOM 797 N N . PHE A 1 96 ? 5.197 16.186 -5.199 1.00 97.50 96 PHE A N 1
ATOM 798 C CA . PHE A 1 96 ? 5.932 14.939 -5.061 1.00 97.50 96 PHE A CA 1
ATOM 799 C C . PHE A 1 96 ? 5.645 13.982 -6.225 1.00 97.50 96 PHE A C 1
ATOM 801 O O . PHE A 1 96 ? 6.578 13.497 -6.863 1.00 97.50 96 PHE A O 1
ATOM 808 N N . GLU A 1 97 ? 4.371 13.768 -6.546 1.00 97.50 97 GLU A N 1
ATOM 809 C CA . GLU A 1 97 ? 3.948 12.954 -7.681 1.00 97.50 97 GLU A CA 1
ATOM 810 C C . GLU A 1 97 ? 4.614 13.418 -8.977 1.00 97.50 97 GLU A C 1
ATOM 812 O O . GLU A 1 97 ? 5.256 12.612 -9.649 1.00 97.50 97 GLU A O 1
ATOM 817 N N . GLN A 1 98 ? 4.540 14.718 -9.284 1.00 96.75 98 GLN A N 1
ATOM 818 C CA . GLN A 1 98 ? 5.154 15.303 -10.480 1.00 96.75 98 GLN A CA 1
ATOM 819 C C . GLN A 1 98 ? 6.655 15.007 -10.571 1.00 96.75 98 GLN A C 1
ATOM 821 O O . GLN A 1 98 ? 7.148 14.652 -11.640 1.00 96.75 98 GLN A O 1
ATOM 826 N N . LYS A 1 99 ? 7.376 15.107 -9.449 1.00 95.88 99 LYS A N 1
ATOM 827 C CA . LYS A 1 99 ? 8.830 14.902 -9.407 1.00 95.88 99 LYS A CA 1
ATOM 828 C C . LYS A 1 99 ? 9.270 13.454 -9.602 1.00 95.88 99 LYS A C 1
ATOM 830 O O . LYS A 1 99 ? 10.442 13.236 -9.895 1.00 95.88 99 LYS A O 1
ATOM 835 N N . ILE A 1 100 ? 8.381 12.472 -9.442 1.00 95.44 100 ILE A N 1
ATOM 836 C CA . ILE A 1 100 ? 8.742 11.058 -9.628 1.00 95.44 100 ILE A CA 1
ATOM 837 C C . ILE A 1 100 ? 8.176 10.430 -10.904 1.00 95.44 100 ILE A C 1
ATOM 839 O O . ILE A 1 100 ? 8.498 9.276 -11.183 1.00 95.44 100 ILE A O 1
ATOM 843 N N . GLN A 1 101 ? 7.380 11.160 -11.697 1.00 95.19 101 GLN A N 1
ATOM 844 C CA . GLN A 1 101 ? 6.797 10.643 -12.948 1.00 95.19 101 GLN A CA 1
ATOM 845 C C . GLN A 1 101 ? 7.858 10.128 -13.935 1.00 95.19 101 GLN A C 1
ATOM 847 O O . GLN A 1 101 ? 7.629 9.162 -14.661 1.00 95.19 101 GLN A O 1
ATOM 852 N N . THR A 1 102 ? 9.044 10.738 -13.932 1.00 93.50 102 THR A N 1
ATOM 853 C CA . THR A 1 102 ? 10.166 10.389 -14.814 1.00 93.50 102 THR A CA 1
ATOM 854 C C . THR A 1 102 ? 11.189 9.452 -14.169 1.00 93.50 102 THR A C 1
ATOM 856 O O . THR A 1 102 ? 12.215 9.180 -14.779 1.00 93.50 102 THR A O 1
ATOM 859 N N . CYS A 1 103 ? 10.926 8.924 -12.966 1.00 95.12 103 CYS A N 1
ATOM 860 C CA . CYS A 1 103 ? 11.858 8.053 -12.241 1.00 95.12 103 CYS A CA 1
ATOM 861 C C . CYS A 1 103 ? 12.343 6.877 -13.107 1.00 95.12 103 CYS A C 1
ATOM 863 O O . CYS A 1 103 ? 11.531 6.116 -13.629 1.00 95.12 103 CYS A O 1
ATOM 865 N N . ASP A 1 104 ? 13.649 6.670 -13.220 1.00 94.19 104 ASP A N 1
ATOM 866 C CA . ASP A 1 104 ? 14.271 5.630 -14.051 1.00 94.19 104 ASP A CA 1
ATOM 867 C C . ASP A 1 104 ? 15.177 4.667 -13.262 1.00 94.19 104 ASP A C 1
ATOM 869 O O . ASP A 1 104 ? 15.780 3.768 -13.845 1.00 94.19 104 ASP A O 1
ATOM 873 N N . LYS A 1 105 ? 15.190 4.785 -11.927 1.00 90.94 105 LYS A N 1
ATOM 874 C CA . LYS A 1 105 ? 16.036 4.007 -11.001 1.00 90.94 105 LYS A CA 1
ATOM 875 C C . LYS A 1 105 ? 15.955 2.487 -11.168 1.00 90.94 105 LYS A C 1
ATOM 877 O O . LYS A 1 105 ? 16.919 1.784 -10.891 1.00 90.94 105 LYS A O 1
ATOM 882 N N . CYS A 1 106 ? 14.803 1.976 -11.597 1.00 92.50 106 CYS A N 1
ATOM 883 C CA . CYS A 1 106 ? 14.612 0.572 -11.948 1.00 92.50 106 CYS A CA 1
ATOM 884 C C . CYS A 1 106 ? 14.414 0.485 -13.459 1.00 92.50 106 CYS A C 1
ATOM 886 O O . CYS A 1 106 ? 13.283 0.611 -13.930 1.00 92.50 106 CYS A O 1
ATOM 888 N N . SER A 1 107 ? 15.499 0.293 -14.213 1.00 88.62 107 SER A N 1
ATOM 889 C CA . SER A 1 107 ? 15.484 0.336 -15.685 1.00 88.62 107 SER A CA 1
ATOM 890 C C . SER A 1 107 ? 14.461 -0.624 -16.304 1.00 88.62 107 SER A C 1
ATOM 892 O O . SER A 1 107 ? 13.750 -0.284 -17.245 1.00 88.62 107 SER A O 1
ATOM 894 N N . ASN A 1 108 ? 14.319 -1.816 -15.734 1.00 90.81 108 ASN A N 1
ATOM 895 C CA . ASN A 1 108 ? 13.357 -2.821 -16.175 1.00 90.81 108 ASN A CA 1
ATOM 896 C C . ASN A 1 108 ? 11.886 -2.405 -15.958 1.00 90.81 108 ASN A C 1
ATOM 898 O O . ASN A 1 108 ? 11.025 -2.771 -16.759 1.00 90.81 108 ASN A O 1
ATOM 902 N N . LEU A 1 109 ? 11.584 -1.645 -14.903 1.00 96.44 109 LEU A N 1
ATOM 903 C CA . LEU A 1 109 ? 10.239 -1.139 -14.618 1.00 96.44 109 LEU A CA 1
ATOM 904 C C . LEU A 1 109 ? 9.947 0.165 -15.362 1.00 96.44 109 LEU A C 1
ATOM 906 O O . LEU A 1 109 ? 8.817 0.387 -15.789 1.00 96.44 109 LEU A O 1
ATOM 910 N N . SER A 1 110 ? 10.946 1.035 -15.519 1.00 95.31 110 SER A N 1
ATOM 911 C CA . SER A 1 110 ? 10.770 2.325 -16.188 1.00 95.31 110 SER A CA 1
ATOM 912 C C . SER A 1 110 ? 10.556 2.201 -17.685 1.00 95.31 110 SER A C 1
ATOM 914 O O . SER A 1 110 ? 9.766 2.960 -18.238 1.00 95.31 110 SER A O 1
ATOM 916 N N . VAL A 1 111 ? 11.189 1.210 -18.312 1.00 93.94 111 VAL A N 1
ATOM 917 C CA . VAL A 1 111 ? 11.011 0.910 -19.737 1.00 93.94 111 VAL A CA 1
ATOM 918 C C . VAL A 1 111 ? 9.682 0.202 -20.018 1.00 93.94 111 VAL A C 1
ATOM 920 O O . VAL A 1 111 ? 9.132 0.353 -21.104 1.00 93.94 111 VAL A O 1
ATOM 923 N N . SER A 1 112 ? 9.166 -0.588 -19.071 1.00 93.81 112 SER A N 1
ATOM 924 C CA . SER A 1 112 ? 7.984 -1.436 -19.301 1.00 93.81 112 SER A CA 1
ATOM 925 C C . SER A 1 112 ? 6.655 -0.827 -18.856 1.00 93.81 112 SER A C 1
ATOM 927 O O . SER A 1 112 ? 5.611 -1.246 -19.357 1.00 93.81 112 SER A O 1
ATOM 929 N N . ARG A 1 113 ? 6.665 0.133 -17.925 1.00 96.56 113 ARG A N 1
ATOM 930 C CA . ARG A 1 113 ? 5.445 0.822 -17.485 1.00 96.56 113 ARG A CA 1
ATOM 931 C C . ARG A 1 113 ? 4.886 1.722 -18.585 1.00 96.56 113 ARG A C 1
ATOM 933 O O . ARG A 1 113 ? 5.634 2.327 -19.350 1.00 96.56 113 ARG A O 1
ATOM 940 N N . THR A 1 114 ? 3.577 1.918 -18.564 1.00 97.50 114 THR A N 1
ATOM 941 C CA . THR A 1 114 ? 2.931 3.003 -19.308 1.00 97.50 114 THR A CA 1
ATOM 942 C C . THR A 1 114 ? 3.055 4.312 -18.535 1.00 97.50 114 THR A C 1
ATOM 944 O O . THR A 1 114 ? 3.365 5.353 -19.112 1.00 97.50 114 THR A O 1
ATOM 947 N N . GLN A 1 115 ? 2.837 4.269 -17.217 1.00 97.31 115 GLN A N 1
ATOM 948 C CA . GLN A 1 115 ? 2.968 5.442 -16.356 1.00 97.31 115 GLN A CA 1
ATOM 949 C C . GLN A 1 115 ? 3.257 5.060 -14.903 1.00 97.31 115 GLN A C 1
ATOM 951 O O . GLN A 1 115 ? 3.127 3.907 -14.489 1.00 97.31 115 GLN A O 1
ATOM 956 N N . VAL A 1 116 ? 3.643 6.051 -14.105 1.00 98.12 116 VAL A N 1
ATOM 957 C CA . VAL A 1 116 ? 3.793 5.875 -12.661 1.00 98.12 116 VAL A CA 1
ATOM 958 C C . VAL A 1 116 ? 2.415 5.891 -12.000 1.00 98.12 116 VAL A C 1
ATOM 960 O O . VAL A 1 116 ? 1.615 6.798 -12.208 1.00 98.12 116 VAL A O 1
ATOM 963 N N . VAL A 1 117 ? 2.154 4.907 -11.146 1.00 98.62 117 VAL A N 1
ATOM 964 C CA . VAL A 1 117 ? 0.959 4.822 -10.302 1.00 98.62 117 VAL A CA 1
ATOM 965 C C . VAL A 1 117 ? 1.345 5.239 -8.886 1.00 98.62 117 VAL A C 1
ATOM 967 O O . VAL A 1 117 ? 1.772 4.426 -8.061 1.00 98.62 117 VAL A O 1
ATOM 970 N N . PHE A 1 118 ? 1.235 6.537 -8.614 1.00 98.44 118 PHE A N 1
ATOM 971 C CA . PHE A 1 118 ? 1.735 7.159 -7.386 1.00 98.44 118 PHE A CA 1
ATOM 972 C C . PHE A 1 118 ? 0.959 6.721 -6.131 1.00 98.44 118 PHE A C 1
ATOM 974 O O . PHE A 1 118 ? 1.524 6.199 -5.158 1.00 98.44 118 PHE A O 1
ATOM 981 N N . GLY A 1 119 ? -0.351 6.927 -6.165 1.00 98.19 119 GLY A N 1
ATOM 982 C CA . GLY A 1 119 ? -1.274 6.777 -5.047 1.00 98.19 119 GLY A CA 1
ATOM 983 C C . GLY A 1 119 ? -2.54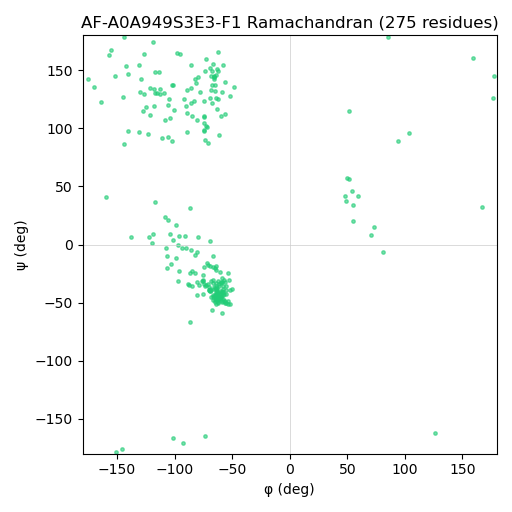4 7.576 -5.332 1.00 98.19 119 GLY A C 1
ATOM 984 O O . GLY A 1 119 ? -2.540 8.444 -6.200 1.00 98.19 119 GLY A O 1
ATOM 985 N N . HIS A 1 120 ? -3.647 7.276 -4.654 1.00 98.25 120 HIS A N 1
ATOM 986 C CA . HIS A 1 120 ? -4.908 7.989 -4.869 1.00 98.25 120 HIS A CA 1
ATOM 987 C C . HIS A 1 120 ? -5.772 8.003 -3.612 1.00 98.25 120 HIS A C 1
ATOM 989 O O . HIS A 1 120 ? -5.804 7.011 -2.884 1.00 98.25 120 HIS A O 1
ATOM 995 N N . GLY A 1 121 ? -6.499 9.101 -3.406 1.00 97.56 121 GLY A N 1
ATOM 996 C CA . GLY A 1 121 ? -7.413 9.304 -2.286 1.00 97.56 121 GLY A CA 1
ATOM 997 C C . GLY A 1 121 ? -7.111 10.586 -1.512 1.00 97.56 121 GLY A C 1
ATOM 998 O O . GLY A 1 121 ? -6.419 11.473 -2.017 1.00 97.56 121 GLY A O 1
ATOM 999 N N . ASN A 1 122 ? -7.618 10.684 -0.284 1.00 98.12 122 ASN A N 1
ATOM 1000 C CA . ASN A 1 122 ? -7.483 11.887 0.537 1.00 98.12 122 ASN A CA 1
ATOM 100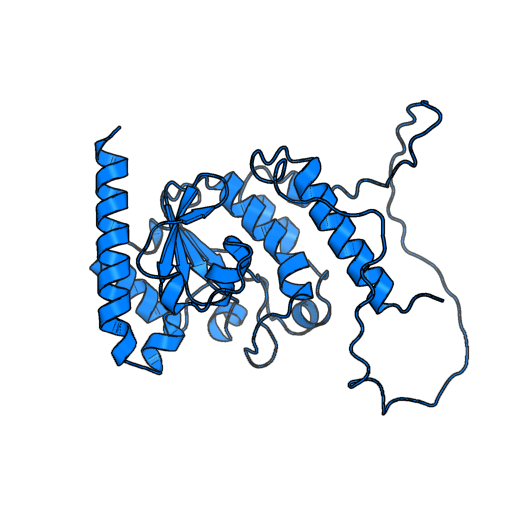1 C C . ASN A 1 122 ? -6.012 12.140 0.959 1.00 98.12 122 ASN A C 1
ATOM 1003 O O . ASN A 1 122 ? -5.422 11.287 1.626 1.00 98.12 122 ASN A O 1
ATOM 1007 N N . PRO A 1 123 ? -5.404 13.300 0.634 1.00 97.25 123 PRO A N 1
ATOM 1008 C CA . PRO A 1 123 ? -4.032 13.628 1.043 1.00 97.25 123 PRO A CA 1
ATOM 1009 C C . PRO A 1 123 ? -3.850 13.757 2.567 1.00 97.25 123 PRO A C 1
ATOM 1011 O O . PRO A 1 123 ? -2.728 13.649 3.053 1.00 97.25 123 PRO A O 1
ATOM 1014 N N . GLU A 1 124 ? -4.940 13.946 3.315 1.00 97.50 124 GLU A N 1
ATOM 1015 C CA . GLU A 1 124 ? -4.984 14.011 4.783 1.00 97.50 124 GLU A CA 1
ATOM 1016 C C . GLU A 1 124 ? -5.651 12.761 5.392 1.00 97.50 124 GLU A C 1
ATOM 1018 O O . GLU A 1 124 ? -6.226 12.798 6.486 1.00 97.50 124 GLU A O 1
ATOM 1023 N N . ALA A 1 125 ? -5.640 11.638 4.664 1.00 98.19 125 ALA A N 1
ATOM 1024 C CA . ALA A 1 125 ? -6.310 10.420 5.096 1.00 98.19 125 ALA A CA 1
ATOM 1025 C C . ALA A 1 125 ? -5.790 9.924 6.452 1.00 98.19 125 ALA A C 1
ATOM 1027 O O . ALA A 1 125 ? -4.598 9.692 6.661 1.00 98.19 125 ALA A O 1
ATOM 1028 N N . LYS A 1 126 ? -6.719 9.619 7.364 1.00 98.25 126 LYS A N 1
ATOM 1029 C CA . LYS A 1 126 ? -6.387 8.952 8.634 1.00 98.25 126 LYS A CA 1
ATOM 1030 C C . LYS A 1 126 ? -6.012 7.479 8.445 1.00 98.25 126 LYS A C 1
ATOM 1032 O O . LYS A 1 126 ? -5.449 6.879 9.360 1.00 98.25 126 LYS A O 1
ATOM 1037 N N . ILE A 1 127 ? -6.338 6.902 7.291 1.00 98.56 127 ILE A N 1
ATOM 1038 C CA . ILE A 1 127 ? -6.064 5.513 6.930 1.00 98.56 127 ILE A CA 1
ATOM 1039 C C . ILE A 1 127 ? -5.322 5.486 5.602 1.00 98.56 127 ILE A C 1
ATOM 1041 O O . ILE A 1 127 ? -5.792 6.055 4.616 1.00 98.56 127 ILE A O 1
ATOM 1045 N N . VAL A 1 128 ? -4.210 4.755 5.568 1.00 98.88 128 VAL A N 1
ATOM 1046 C CA . VAL A 1 128 ? -3.522 4.413 4.320 1.00 98.88 128 VAL A CA 1
ATOM 1047 C C . VAL A 1 128 ? -3.617 2.911 4.069 1.00 98.88 128 VAL A C 1
ATOM 1049 O O . VAL A 1 128 ? -3.368 2.101 4.960 1.00 98.88 128 VAL A O 1
ATOM 1052 N N . VAL A 1 129 ? -3.959 2.529 2.842 1.00 98.88 129 VAL A N 1
ATOM 1053 C CA . VAL A 1 129 ? -3.950 1.145 2.366 1.00 98.88 129 VAL A CA 1
ATOM 1054 C C . VAL A 1 129 ? -2.743 0.950 1.456 1.00 98.88 129 VAL A C 1
ATOM 1056 O O . VAL A 1 129 ? -2.584 1.678 0.476 1.00 98.88 129 VAL A O 1
ATOM 1059 N N . VAL A 1 130 ? -1.905 -0.039 1.767 1.00 98.88 130 VAL A N 1
ATOM 1060 C CA . VAL A 1 130 ? -0.663 -0.310 1.031 1.00 98.88 130 VAL A CA 1
ATOM 1061 C C . VAL A 1 130 ? -0.716 -1.694 0.398 1.00 98.88 130 VAL A C 1
ATOM 1063 O O . VAL A 1 130 ? -0.818 -2.701 1.100 1.00 98.88 130 VAL A O 1
ATOM 1066 N N . GLY A 1 131 ? -0.632 -1.743 -0.927 1.00 98.50 131 GLY A N 1
ATOM 1067 C CA . GLY A 1 131 ? -0.460 -2.969 -1.701 1.00 98.50 131 GLY A CA 1
ATOM 1068 C C . GLY A 1 131 ? 0.972 -3.205 -2.179 1.00 98.50 131 GLY A C 1
ATOM 1069 O O . GLY A 1 131 ? 1.930 -2.580 -1.726 1.00 98.50 131 GLY A O 1
ATOM 1070 N N . GLU A 1 132 ? 1.108 -4.140 -3.110 1.00 97.25 132 GLU A N 1
ATOM 1071 C CA . GLU A 1 132 ? 2.388 -4.623 -3.629 1.00 97.25 132 GLU A CA 1
ATOM 1072 C C . GLU A 1 132 ? 2.904 -3.761 -4.788 1.00 97.25 132 GLU A C 1
ATOM 1074 O O . GLU A 1 132 ? 3.909 -3.061 -4.653 1.00 97.25 132 GLU A O 1
ATOM 1079 N N . ALA A 1 133 ? 2.197 -3.788 -5.916 1.00 98.12 133 ALA A N 1
ATOM 1080 C CA . ALA A 1 133 ? 2.568 -3.113 -7.151 1.00 98.12 133 ALA A CA 1
ATOM 1081 C C . ALA A 1 133 ? 1.322 -2.874 -8.029 1.00 98.12 133 ALA A C 1
ATOM 1083 O O . ALA A 1 133 ? 0.277 -3.494 -7.799 1.00 98.12 133 ALA A O 1
ATOM 1084 N N . PRO A 1 134 ? 1.393 -1.983 -9.032 1.00 98.50 134 PRO A N 1
ATOM 1085 C CA . PRO A 1 134 ? 0.327 -1.800 -10.011 1.00 98.50 134 PRO A CA 1
ATOM 1086 C C . PRO A 1 134 ? 0.147 -3.041 -10.894 1.00 98.50 134 PRO A C 1
ATOM 1088 O O . PRO A 1 134 ? 1.126 -3.692 -11.259 1.00 98.50 134 PRO A O 1
ATOM 1091 N N . GLY A 1 135 ? -1.100 -3.345 -11.260 1.00 98.06 135 GLY A N 1
ATOM 1092 C CA . GLY A 1 135 ? -1.426 -4.288 -12.326 1.00 98.06 135 GLY A CA 1
ATOM 1093 C C . GLY A 1 135 ? -1.606 -3.582 -13.672 1.00 98.06 135 GLY A C 1
ATOM 1094 O O . GLY A 1 135 ? -1.322 -2.395 -13.818 1.00 98.06 135 GLY A O 1
ATOM 1095 N N . ALA A 1 136 ? -2.090 -4.322 -14.673 1.00 97.81 136 ALA A N 1
ATOM 1096 C CA . ALA A 1 136 ? -2.288 -3.804 -16.030 1.00 97.81 136 ALA A CA 1
ATOM 1097 C C . ALA A 1 136 ? -3.289 -2.638 -16.093 1.00 97.81 136 ALA A C 1
ATOM 1099 O O . ALA A 1 136 ? -3.007 -1.621 -16.719 1.00 97.81 136 ALA A O 1
ATOM 1100 N N . ASP A 1 137 ? -4.437 -2.770 -15.421 1.00 98.06 137 ASP A N 1
ATOM 1101 C CA . ASP A 1 137 ? -5.471 -1.730 -15.421 1.00 98.06 137 ASP A CA 1
ATOM 1102 C C . ASP A 1 137 ? -4.977 -0.460 -14.715 1.00 98.06 137 ASP A C 1
ATOM 1104 O O . ASP A 1 137 ? -5.278 0.651 -15.150 1.00 98.06 137 ASP A O 1
ATOM 1108 N N . GLU A 1 138 ? -4.211 -0.628 -13.633 1.00 98.50 138 GLU A N 1
ATOM 1109 C CA . GLU A 1 138 ? -3.607 0.467 -12.877 1.00 98.50 138 GLU A CA 1
ATOM 1110 C C . GLU A 1 138 ? -2.548 1.207 -13.700 1.00 98.50 138 GLU A C 1
ATOM 1112 O O . GLU A 1 138 ? -2.560 2.434 -13.727 1.00 98.50 138 GLU A O 1
ATOM 1117 N N . ASP A 1 139 ? -1.665 0.477 -14.388 1.00 98.31 139 ASP A N 1
ATOM 1118 C CA . ASP A 1 139 ? -0.617 1.044 -15.248 1.00 98.31 139 ASP A CA 1
ATOM 1119 C C . ASP A 1 139 ? -1.195 1.871 -16.404 1.00 98.31 139 ASP A C 1
ATOM 1121 O O . ASP A 1 139 ? -0.665 2.920 -16.747 1.00 98.31 139 ASP A O 1
ATOM 1125 N N . ILE A 1 140 ? -2.333 1.458 -16.967 1.00 97.94 140 ILE A N 1
ATOM 1126 C CA . ILE A 1 140 ? -3.016 2.207 -18.034 1.00 97.94 140 ILE A CA 1
ATOM 1127 C C . ILE A 1 140 ? -3.729 3.454 -17.488 1.00 97.94 140 ILE A C 1
ATOM 1129 O O . ILE A 1 140 ? -3.810 4.473 -18.173 1.00 97.94 140 ILE A O 1
ATOM 1133 N N . GLN A 1 141 ? -4.262 3.392 -16.266 1.00 97.94 141 GLN A N 1
ATOM 1134 C CA . GLN A 1 141 ? -5.099 4.461 -15.703 1.00 97.94 141 GLN A CA 1
ATOM 1135 C C . GLN A 1 141 ? -4.360 5.419 -14.760 1.00 97.94 141 GLN A C 1
ATOM 1137 O O . GLN A 1 141 ? -4.945 6.422 -14.351 1.00 97.94 141 GLN A O 1
ATOM 1142 N N . GLY A 1 142 ? -3.134 5.098 -14.346 1.00 97.44 142 GLY A N 1
ATOM 1143 C CA . GLY A 1 142 ? -2.358 5.897 -13.391 1.00 97.44 142 GLY A CA 1
ATOM 1144 C C . GLY A 1 142 ? -2.899 5.852 -11.960 1.00 97.44 142 GLY A C 1
ATOM 1145 O O . GLY A 1 142 ? -2.436 6.589 -11.093 1.00 97.44 142 GLY A O 1
ATOM 1146 N N . LYS A 1 143 ? -3.888 4.995 -11.682 1.00 97.88 143 LYS A N 1
ATOM 1147 C CA . LYS A 1 143 ? -4.585 4.922 -10.391 1.00 97.88 143 LYS A CA 1
ATOM 1148 C C . LYS A 1 143 ? -4.448 3.528 -9.786 1.00 97.88 143 LYS A C 1
ATOM 1150 O O . LYS A 1 143 ? -4.658 2.547 -10.491 1.00 97.88 143 LYS A O 1
ATOM 1155 N N . PRO A 1 144 ? -4.135 3.410 -8.485 1.00 98.25 144 PRO A N 1
ATOM 1156 C CA . PRO A 1 144 ? -3.939 2.122 -7.837 1.00 98.25 144 PRO A CA 1
ATOM 1157 C C . PRO A 1 144 ? -5.278 1.409 -7.632 1.00 98.25 144 PRO A C 1
ATOM 1159 O O . PRO A 1 144 ? -6.293 2.054 -7.376 1.00 98.25 144 PRO A O 1
ATOM 1162 N N . PHE A 1 145 ? -5.278 0.074 -7.665 1.00 98.31 145 PHE A N 1
ATOM 1163 C CA . PHE A 1 145 ? -6.445 -0.756 -7.354 1.00 98.31 145 PHE A CA 1
ATOM 1164 C C . PHE A 1 145 ? -7.719 -0.326 -8.110 1.00 98.31 145 PHE A C 1
ATOM 1166 O O . PHE A 1 145 ? -8.742 -0.043 -7.478 1.00 98.31 145 PHE A O 1
ATOM 1173 N N . VAL A 1 146 ? -7.672 -0.287 -9.442 1.00 97.81 146 VAL A N 1
ATOM 1174 C CA . VAL A 1 146 ? -8.827 -0.003 -10.323 1.00 97.81 146 VAL A CA 1
ATOM 1175 C C . VAL A 1 146 ? -9.340 -1.249 -11.051 1.00 97.81 146 VAL A C 1
ATOM 1177 O O . VAL A 1 146 ? -10.505 -1.292 -11.458 1.00 97.81 146 VAL A O 1
ATOM 1180 N N . GLY A 1 147 ? -8.514 -2.293 -11.161 1.00 96.75 147 GLY A N 1
ATOM 1181 C CA . GLY A 1 147 ? -8.897 -3.577 -11.741 1.00 96.75 147 GLY A CA 1
ATOM 1182 C C . GLY A 1 147 ? -9.802 -4.413 -10.828 1.00 96.75 147 GLY A C 1
ATOM 1183 O O . GLY A 1 147 ? -10.352 -3.953 -9.824 1.00 96.75 147 GLY A O 1
ATOM 1184 N N . ARG A 1 148 ? -9.947 -5.708 -11.136 1.00 96.06 148 ARG A N 1
ATOM 1185 C CA . ARG A 1 148 ? -10.832 -6.627 -10.379 1.00 96.06 148 ARG A CA 1
ATOM 1186 C C . ARG A 1 148 ? -10.506 -6.706 -8.884 1.00 96.06 148 ARG A C 1
ATOM 1188 O O . ARG A 1 148 ? -11.416 -6.721 -8.060 1.00 96.06 148 ARG A O 1
ATOM 1195 N N . ALA A 1 149 ? -9.219 -6.768 -8.541 1.00 95.88 149 ALA A N 1
ATOM 1196 C CA . ALA A 1 149 ? -8.768 -6.770 -7.149 1.00 95.88 149 ALA A CA 1
ATOM 1197 C C . ALA A 1 149 ? -9.117 -5.447 -6.449 1.00 95.88 149 ALA A C 1
ATOM 1199 O O . ALA A 1 149 ? -9.501 -5.443 -5.284 1.00 95.88 149 ALA A O 1
ATOM 1200 N N . GLY A 1 150 ? -9.040 -4.340 -7.184 1.00 97.44 150 GLY A N 1
ATOM 1201 C CA . GLY A 1 150 ? -9.395 -3.018 -6.701 1.00 97.44 150 GLY A CA 1
ATOM 1202 C C . GLY A 1 150 ? -10.878 -2.814 -6.439 1.00 97.44 150 GLY A C 1
ATOM 1203 O O . GLY A 1 150 ? -11.236 -2.243 -5.414 1.00 97.44 150 GLY A O 1
ATOM 1204 N N . LYS A 1 151 ? -11.746 -3.359 -7.298 1.00 97.31 151 LYS A N 1
ATOM 1205 C CA . LYS A 1 151 ? -13.197 -3.381 -7.051 1.00 97.31 151 LYS A CA 1
ATOM 1206 C C . LYS A 1 151 ? -13.530 -4.123 -5.756 1.00 97.31 151 LYS A C 1
ATOM 1208 O O . LYS A 1 151 ? -14.246 -3.589 -4.920 1.00 97.31 151 LYS A O 1
ATOM 1213 N N . LEU A 1 152 ? -12.920 -5.293 -5.543 1.00 96.62 152 LEU A N 1
ATOM 1214 C CA . LEU A 1 152 ? -13.092 -6.037 -4.294 1.00 96.62 152 LEU A CA 1
ATOM 1215 C C . LEU A 1 152 ? -12.548 -5.269 -3.077 1.00 96.62 152 LEU A C 1
ATOM 1217 O O . LEU A 1 152 ? -13.157 -5.322 -2.014 1.00 96.62 152 LEU A O 1
ATOM 1221 N N . LEU A 1 153 ? -11.428 -4.549 -3.211 1.00 98.44 153 LEU A N 1
ATOM 1222 C CA . LEU A 1 153 ? -10.933 -3.678 -2.141 1.00 98.44 153 LEU A CA 1
ATOM 1223 C C . LEU A 1 153 ? -11.956 -2.594 -1.787 1.00 98.44 153 LEU A C 1
ATOM 1225 O O . LEU A 1 153 ? -12.225 -2.382 -0.609 1.00 98.44 153 LEU A O 1
ATOM 1229 N N . THR A 1 154 ? -12.546 -1.942 -2.791 1.00 98.19 154 THR A N 1
ATOM 1230 C CA . THR A 1 154 ? -13.605 -0.947 -2.586 1.00 98.19 154 THR A CA 1
ATOM 1231 C C . THR A 1 154 ? -14.798 -1.551 -1.841 1.00 98.19 154 THR A C 1
ATOM 1233 O O . THR A 1 154 ? -15.280 -0.944 -0.887 1.00 98.19 154 THR A O 1
ATOM 1236 N N . ASP A 1 155 ? -15.231 -2.763 -2.203 1.00 95.75 155 ASP A N 1
ATOM 1237 C CA . ASP A 1 155 ? -16.321 -3.457 -1.503 1.00 95.75 155 ASP A CA 1
ATOM 1238 C C . ASP A 1 155 ? -15.962 -3.780 -0.041 1.00 95.75 155 ASP A C 1
ATOM 1240 O O . ASP A 1 155 ? -16.794 -3.622 0.852 1.00 95.75 155 ASP A O 1
ATOM 1244 N N . ILE A 1 156 ? -14.716 -4.196 0.221 1.00 96.75 156 ILE A N 1
ATOM 1245 C CA . ILE A 1 156 ? -14.216 -4.471 1.577 1.00 96.75 156 ILE A CA 1
ATOM 1246 C C . ILE A 1 156 ? -14.209 -3.197 2.429 1.00 96.75 156 ILE A C 1
ATOM 1248 O O . ILE A 1 156 ? -14.697 -3.230 3.557 1.00 96.75 156 ILE A O 1
ATOM 1252 N N . LEU A 1 157 ? -13.684 -2.086 1.900 1.00 97.44 157 LEU A N 1
ATOM 1253 C CA . LEU A 1 157 ? -13.661 -0.791 2.591 1.00 97.44 157 LEU A CA 1
ATOM 1254 C C . LEU A 1 157 ? -15.081 -0.312 2.907 1.00 97.44 157 LEU A C 1
ATOM 1256 O O . LEU A 1 157 ? -15.382 0.042 4.048 1.00 97.44 157 LEU A O 1
ATOM 1260 N N . LYS A 1 158 ? -15.984 -0.413 1.928 1.00 95.19 158 LYS A N 1
ATOM 1261 C CA . LYS A 1 158 ? -17.391 -0.055 2.105 1.00 95.19 158 LYS A CA 1
ATOM 1262 C C . LYS A 1 158 ? -18.069 -0.905 3.181 1.00 95.19 158 LYS A C 1
ATOM 1264 O O . LYS A 1 158 ? -18.824 -0.377 3.991 1.00 95.19 158 LYS A O 1
ATOM 1269 N N . ALA A 1 159 ? -17.773 -2.205 3.238 1.00 93.12 159 ALA A N 1
ATOM 1270 C CA . ALA A 1 159 ? -18.332 -3.110 4.244 1.00 93.12 159 ALA A CA 1
ATOM 1271 C C . ALA A 1 159 ? -17.906 -2.770 5.686 1.00 93.12 159 ALA A C 1
ATOM 1273 O O . ALA A 1 159 ? -18.599 -3.144 6.631 1.00 93.12 159 ALA A O 1
ATOM 1274 N N . ILE A 1 160 ? -16.796 -2.049 5.862 1.00 94.19 160 ILE A N 1
ATOM 1275 C CA . ILE A 1 160 ? -16.331 -1.531 7.158 1.00 94.19 160 ILE A CA 1
ATOM 1276 C C . ILE A 1 160 ? -16.550 -0.015 7.305 1.00 94.19 160 ILE A C 1
ATOM 1278 O O . ILE A 1 160 ? -15.922 0.627 8.150 1.00 94.19 160 ILE A O 1
ATOM 1282 N N . ASN A 1 161 ? -17.471 0.549 6.517 1.00 95.94 161 ASN A N 1
ATOM 1283 C CA . ASN A 1 161 ? -17.882 1.955 6.548 1.00 95.94 161 ASN A CA 1
ATOM 1284 C C . ASN A 1 161 ? -16.736 2.948 6.291 1.00 95.94 161 ASN A C 1
ATOM 1286 O O . ASN A 1 161 ? -16.628 3.957 6.992 1.00 95.94 161 ASN A O 1
ATOM 1290 N N . PHE A 1 162 ? -15.867 2.642 5.328 1.00 95.88 162 PHE A N 1
ATOM 1291 C CA . PHE A 1 162 ? -14.951 3.617 4.740 1.00 95.88 162 PHE A CA 1
ATOM 1292 C C . PHE A 1 162 ? -15.290 3.822 3.274 1.00 95.88 162 PHE A C 1
ATOM 1294 O O . PHE A 1 162 ? -15.373 2.851 2.511 1.00 95.88 162 PHE A O 1
ATOM 1301 N N . ASP A 1 163 ? -15.418 5.082 2.873 1.00 96.62 163 ASP A N 1
ATOM 1302 C CA . ASP A 1 163 ? -15.463 5.413 1.460 1.00 96.62 163 ASP A CA 1
ATOM 1303 C C . ASP A 1 163 ? -14.046 5.421 0.884 1.00 96.62 163 ASP A C 1
ATOM 1305 O O . ASP A 1 163 ? -13.067 5.806 1.529 1.00 96.62 163 ASP A O 1
ATOM 1309 N N . ARG A 1 164 ? -13.919 4.981 -0.369 1.00 96.81 164 ARG A N 1
ATOM 1310 C CA . ARG A 1 164 ? -12.621 4.896 -1.050 1.00 96.81 164 ARG A CA 1
ATOM 1311 C C . ARG A 1 164 ? -11.902 6.247 -1.106 1.00 96.81 164 ARG A C 1
ATOM 1313 O O . ARG A 1 164 ? -10.683 6.283 -1.007 1.00 96.81 164 ARG A O 1
ATOM 1320 N N . GLU A 1 165 ? -12.662 7.327 -1.257 1.00 96.38 165 GLU A N 1
ATOM 1321 C CA . GLU A 1 165 ? -12.133 8.688 -1.352 1.00 96.38 165 GLU A CA 1
ATOM 1322 C C . GLU A 1 165 ? -11.660 9.236 0.006 1.00 96.38 165 GLU A C 1
ATOM 1324 O O . GLU A 1 165 ? -10.866 10.171 0.040 1.00 96.38 165 GLU A O 1
ATOM 1329 N N . GLU A 1 166 ? -12.100 8.656 1.131 1.00 96.56 166 GLU A N 1
ATOM 1330 C CA . GLU A 1 166 ? -11.688 9.074 2.483 1.00 96.56 166 GLU A CA 1
ATOM 1331 C C . GLU A 1 166 ? -10.339 8.485 2.906 1.00 96.56 166 GLU A C 1
ATOM 1333 O O . GLU A 1 166 ? -9.657 9.033 3.780 1.00 96.56 166 GLU A O 1
ATOM 1338 N N . VAL A 1 167 ? -9.962 7.353 2.310 1.00 98.56 167 VAL A N 1
ATOM 1339 C CA . VAL A 1 167 ? -8.682 6.685 2.547 1.00 98.56 167 VAL A CA 1
ATOM 1340 C C . VAL A 1 167 ? -7.668 7.098 1.488 1.00 98.56 167 VAL A C 1
ATOM 1342 O O . VAL A 1 167 ? -8.030 7.606 0.431 1.00 98.56 167 VAL A O 1
ATOM 1345 N N . TYR A 1 168 ? -6.388 6.846 1.745 1.00 98.88 168 TYR A N 1
ATOM 1346 C CA . TYR A 1 168 ? -5.355 6.942 0.717 1.00 98.88 168 TYR A CA 1
ATOM 1347 C C . TYR A 1 168 ? -4.865 5.543 0.355 1.00 98.88 168 TYR A C 1
ATOM 1349 O O . TYR A 1 168 ? -4.549 4.743 1.233 1.00 98.88 168 TYR A O 1
ATOM 1357 N N . ILE A 1 169 ? -4.807 5.222 -0.933 1.00 98.88 169 ILE A N 1
ATOM 1358 C CA . ILE A 1 169 ? -4.416 3.901 -1.430 1.00 98.88 169 ILE A CA 1
ATOM 1359 C C . ILE A 1 169 ? -3.144 4.049 -2.253 1.00 98.88 169 ILE A C 1
ATOM 1361 O O . ILE A 1 169 ? -3.077 4.878 -3.159 1.00 98.88 169 ILE A O 1
ATOM 1365 N N . CYS A 1 170 ? -2.141 3.225 -1.975 1.00 98.75 170 CYS A N 1
ATOM 1366 C CA . CYS A 1 170 ? -0.908 3.170 -2.750 1.00 98.75 170 CYS A CA 1
ATOM 1367 C C . CYS A 1 170 ? -0.290 1.763 -2.714 1.00 98.75 170 CYS A C 1
ATOM 1369 O O . CYS A 1 170 ? -0.855 0.827 -2.153 1.00 98.75 170 CYS A O 1
ATOM 1371 N N . ASN A 1 171 ? 0.863 1.601 -3.359 1.00 98.75 171 ASN A N 1
ATOM 1372 C CA . ASN A 1 171 ? 1.634 0.359 -3.406 1.00 98.75 171 ASN A CA 1
ATOM 1373 C C . ASN A 1 171 ? 3.083 0.606 -2.975 1.00 98.75 171 ASN A C 1
ATOM 1375 O O . ASN A 1 171 ? 3.530 1.757 -2.986 1.00 98.75 171 ASN A O 1
ATOM 1379 N N . ILE A 1 172 ? 3.822 -0.459 -2.653 1.00 97.94 172 ILE A N 1
ATOM 1380 C CA . ILE A 1 172 ? 5.282 -0.386 -2.493 1.00 97.94 172 ILE A CA 1
ATOM 1381 C C . ILE A 1 172 ? 5.917 0.099 -3.796 1.00 97.94 172 ILE A C 1
ATOM 1383 O O . ILE A 1 172 ? 6.566 1.144 -3.811 1.00 97.94 172 ILE A O 1
ATOM 1387 N N . LEU A 1 173 ? 5.700 -0.632 -4.892 1.00 98.44 173 LEU A N 1
ATOM 1388 C CA . LEU A 1 173 ? 6.168 -0.207 -6.205 1.00 98.44 173 LEU A CA 1
ATOM 1389 C C . LEU A 1 173 ? 5.199 0.799 -6.824 1.00 98.44 173 LEU A C 1
ATOM 1391 O O . LEU A 1 173 ? 3.981 0.654 -6.719 1.00 98.44 173 LEU A O 1
ATOM 1395 N N . LYS A 1 174 ? 5.743 1.793 -7.530 1.00 98.56 174 LYS A N 1
ATOM 1396 C CA . LYS A 1 174 ? 4.962 2.769 -8.308 1.00 98.56 174 LYS A CA 1
ATOM 1397 C C . LYS A 1 174 ? 4.863 2.425 -9.793 1.00 98.56 174 LYS A C 1
ATOM 1399 O O . LYS A 1 174 ? 4.236 3.155 -10.544 1.00 98.56 174 LYS A O 1
ATOM 1404 N N . CYS A 1 175 ? 5.483 1.330 -10.220 1.00 98.50 175 CYS A N 1
ATOM 1405 C CA . CYS A 1 175 ? 5.523 0.884 -11.610 1.00 98.50 175 CYS A CA 1
ATOM 1406 C C . CYS A 1 175 ? 5.109 -0.585 -11.674 1.00 98.50 175 CYS A C 1
ATOM 1408 O O . CYS A 1 175 ? 5.459 -1.355 -10.776 1.00 98.50 175 CYS A O 1
ATOM 1410 N N . ARG A 1 176 ? 4.374 -0.966 -12.720 1.00 98.25 176 ARG A N 1
ATOM 1411 C CA . ARG A 1 176 ? 3.950 -2.348 -12.951 1.00 98.25 176 ARG A CA 1
ATOM 1412 C C . ARG A 1 176 ? 5.153 -3.230 -13.324 1.00 98.25 176 ARG A C 1
ATOM 1414 O O . ARG A 1 176 ? 5.825 -2.926 -14.306 1.00 98.25 176 ARG A O 1
ATOM 1421 N N . PRO A 1 177 ? 5.399 -4.348 -12.621 1.00 97.62 177 PRO A N 1
ATOM 1422 C CA . PRO A 1 177 ? 6.348 -5.355 -13.080 1.00 97.62 177 PRO A CA 1
ATOM 1423 C C . PRO A 1 177 ? 5.872 -6.045 -14.372 1.00 97.62 177 PRO A C 1
ATOM 1425 O O . PRO A 1 177 ? 4.676 -6.345 -14.486 1.00 97.62 177 PRO A O 1
ATOM 1428 N N . PRO A 1 178 ? 6.775 -6.363 -15.324 1.00 95.25 178 PRO A N 1
ATOM 1429 C CA . PRO A 1 178 ? 6.439 -7.112 -16.536 1.00 95.25 178 PRO A CA 1
ATOM 1430 C C . PRO A 1 178 ? 5.629 -8.375 -16.232 1.00 95.25 178 PRO A C 1
ATOM 1432 O O . PRO A 1 178 ? 5.933 -9.098 -15.283 1.00 95.25 178 PRO A O 1
ATOM 1435 N N . GLU A 1 179 ? 4.572 -8.624 -17.006 1.00 94.25 179 GLU A N 1
ATOM 1436 C CA . GLU A 1 179 ? 3.660 -9.765 -16.810 1.00 94.25 179 GLU A CA 1
ATOM 1437 C C . GLU A 1 179 ? 3.034 -9.874 -15.403 1.00 94.25 179 GLU A C 1
ATOM 1439 O O . GLU A 1 179 ? 2.530 -10.928 -15.019 1.00 94.25 179 GLU A O 1
ATOM 1444 N N . ASN A 1 180 ? 3.014 -8.781 -14.627 1.00 94.56 180 ASN A N 1
ATOM 1445 C CA . ASN A 1 180 ? 2.572 -8.767 -13.227 1.00 94.56 180 ASN A CA 1
ATOM 1446 C C . ASN A 1 180 ? 3.327 -9.781 -12.345 1.00 94.56 180 ASN A C 1
ATOM 1448 O O . ASN A 1 180 ? 2.739 -10.365 -11.429 1.00 94.56 180 ASN A O 1
ATOM 1452 N N . ARG A 1 181 ? 4.614 -10.022 -12.631 1.00 96.25 181 ARG A N 1
ATOM 1453 C CA . ARG A 1 181 ? 5.470 -10.806 -11.734 1.00 96.25 181 ARG A CA 1
ATOM 1454 C C . ARG A 1 181 ? 5.609 -10.125 -10.370 1.00 96.25 181 ARG A C 1
ATOM 1456 O O . ARG A 1 181 ? 5.359 -8.931 -10.222 1.00 96.25 181 ARG A O 1
ATOM 1463 N N . ASN A 1 182 ? 6.111 -10.878 -9.401 1.00 94.50 182 ASN A N 1
ATOM 1464 C CA . ASN A 1 182 ? 6.444 -10.336 -8.091 1.00 94.50 182 ASN A CA 1
ATOM 1465 C C . ASN A 1 182 ? 7.557 -9.261 -8.177 1.00 94.50 182 ASN A C 1
ATOM 1467 O O . ASN A 1 182 ? 8.457 -9.380 -9.025 1.00 94.50 182 ASN A O 1
ATOM 1471 N N . PRO A 1 183 ? 7.543 -8.261 -7.273 1.00 94.69 183 PRO A N 1
ATOM 1472 C CA . PRO A 1 183 ? 8.636 -7.319 -7.074 1.00 94.69 183 PRO A CA 1
ATOM 1473 C C . PRO A 1 183 ? 9.959 -8.009 -6.751 1.00 94.69 183 PRO A C 1
ATOM 1475 O O . PRO A 1 183 ? 10.005 -8.952 -5.954 1.00 94.69 183 PRO A O 1
ATOM 1478 N N . LEU A 1 184 ? 11.041 -7.489 -7.319 1.00 93.88 184 LEU A N 1
ATOM 1479 C CA . LEU A 1 184 ? 12.399 -7.870 -6.953 1.00 93.88 184 LEU A CA 1
ATOM 1480 C C . LEU A 1 184 ? 12.900 -7.040 -5.754 1.00 93.88 184 LEU A C 1
ATOM 1482 O O . LEU A 1 184 ? 12.425 -5.922 -5.529 1.00 93.88 184 LEU A O 1
ATOM 1486 N N . PRO A 1 185 ? 13.861 -7.556 -4.966 1.00 89.75 185 PRO A N 1
ATOM 1487 C CA . PRO A 1 185 ? 14.396 -6.830 -3.814 1.00 89.75 185 PRO A CA 1
ATOM 1488 C C . PRO A 1 185 ? 14.994 -5.457 -4.154 1.00 89.75 185 PRO A C 1
ATOM 1490 O O . PRO A 1 185 ? 14.802 -4.505 -3.400 1.00 89.75 185 PRO A O 1
ATOM 1493 N N . ASP A 1 186 ? 15.687 -5.339 -5.285 1.00 88.88 186 ASP A N 1
ATOM 1494 C CA . ASP A 1 186 ? 16.270 -4.085 -5.769 1.00 88.88 186 ASP A CA 1
ATOM 1495 C C . ASP A 1 186 ? 15.192 -3.085 -6.209 1.00 88.88 186 ASP A C 1
ATOM 1497 O O . ASP A 1 186 ? 15.297 -1.896 -5.912 1.00 88.88 186 ASP A O 1
ATOM 1501 N N . GLU A 1 187 ? 14.116 -3.554 -6.844 1.00 94.94 187 GLU 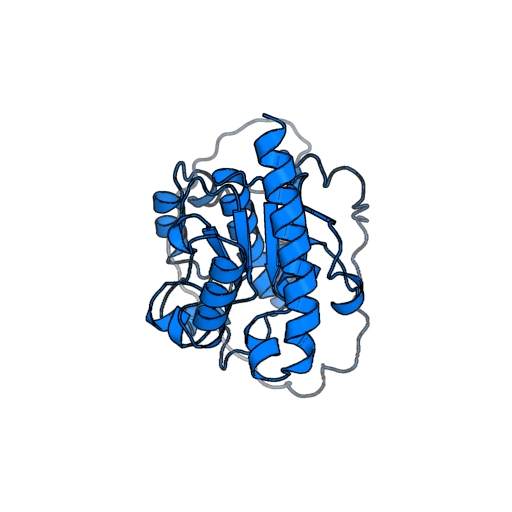A N 1
ATOM 1502 C CA . GLU A 1 187 ? 12.958 -2.719 -7.192 1.00 94.94 187 GLU A CA 1
ATOM 1503 C C . GLU A 1 187 ? 12.300 -2.133 -5.944 1.00 94.94 187 GLU A C 1
ATOM 1505 O O . GLU A 1 187 ? 12.023 -0.933 -5.877 1.00 94.94 187 GLU A O 1
ATOM 1510 N N . ILE A 1 188 ? 12.086 -2.976 -4.928 1.00 91.81 188 ILE A N 1
ATOM 1511 C CA . ILE A 1 188 ? 11.553 -2.546 -3.634 1.00 91.81 188 ILE A CA 1
ATOM 1512 C C . ILE A 1 188 ? 12.477 -1.495 -3.024 1.00 91.81 188 ILE A C 1
ATOM 1514 O O . ILE A 1 188 ? 12.002 -0.433 -2.632 1.00 91.81 188 ILE A O 1
ATOM 1518 N N . ALA A 1 189 ? 13.783 -1.754 -2.978 1.00 88.50 189 ALA A N 1
ATOM 1519 C CA . ALA A 1 189 ? 14.737 -0.867 -2.327 1.00 88.50 189 ALA A CA 1
ATOM 1520 C C . ALA A 1 189 ? 14.797 0.537 -2.960 1.00 88.50 189 ALA A C 1
ATOM 1522 O O . ALA A 1 189 ? 14.950 1.527 -2.243 1.00 88.50 189 ALA A O 1
ATOM 1523 N N . HIS A 1 190 ? 14.615 0.647 -4.279 1.00 91.56 190 HIS A N 1
ATOM 1524 C CA . HIS A 1 190 ? 14.542 1.941 -4.963 1.00 91.56 190 HIS A CA 1
ATOM 1525 C C . HIS A 1 190 ? 13.198 2.661 -4.778 1.00 91.56 190 HIS A C 1
ATOM 1527 O O . HIS A 1 190 ? 13.166 3.894 -4.788 1.00 91.56 190 HIS A O 1
ATOM 1533 N N . CYS A 1 191 ? 12.090 1.922 -4.640 1.00 95.12 191 CYS A N 1
ATOM 1534 C CA . CYS A 1 191 ? 10.735 2.487 -4.650 1.00 95.12 191 CYS A CA 1
ATOM 1535 C C . CYS A 1 191 ? 10.150 2.738 -3.249 1.00 95.12 191 CYS A C 1
ATOM 1537 O O . CYS A 1 191 ? 9.402 3.695 -3.047 1.00 95.12 191 CYS A O 1
ATOM 1539 N N . GLU A 1 192 ? 10.529 1.927 -2.259 1.00 92.81 192 GLU A N 1
ATOM 1540 C CA . GLU A 1 192 ? 10.127 2.071 -0.855 1.00 92.81 192 GLU A CA 1
ATOM 1541 C C . GLU A 1 192 ? 10.363 3.482 -0.269 1.00 92.81 192 GLU A C 1
ATOM 1543 O O . GLU A 1 192 ? 9.483 3.977 0.437 1.00 92.81 192 GLU A O 1
ATOM 1548 N N . PRO A 1 193 ? 11.463 4.197 -0.575 1.00 93.94 193 PRO A N 1
ATOM 1549 C CA . PRO A 1 193 ? 11.675 5.571 -0.110 1.00 93.94 193 PRO A CA 1
ATOM 1550 C C . PRO A 1 193 ? 10.549 6.526 -0.523 1.00 93.94 193 PRO A C 1
ATOM 1552 O O . PRO A 1 193 ? 10.222 7.456 0.216 1.00 93.94 193 PRO A O 1
ATOM 1555 N N . TYR A 1 194 ? 9.908 6.279 -1.672 1.00 96.31 194 TYR A N 1
ATOM 1556 C CA . TYR A 1 194 ? 8.757 7.071 -2.082 1.00 96.31 194 TYR A CA 1
ATOM 1557 C C . TYR A 1 194 ? 7.540 6.807 -1.199 1.00 96.31 194 TYR A C 1
ATOM 1559 O O . TYR A 1 194 ? 6.833 7.742 -0.827 1.00 96.31 194 TYR A O 1
ATOM 1567 N N . LEU A 1 195 ? 7.316 5.546 -0.823 1.00 96.69 195 LEU A N 1
ATOM 1568 C CA . LEU A 1 195 ? 6.259 5.176 0.114 1.00 96.69 195 LEU A CA 1
ATOM 1569 C C . LEU A 1 195 ? 6.499 5.790 1.500 1.00 96.69 195 LEU A C 1
ATOM 1571 O O . LEU A 1 195 ? 5.563 6.327 2.090 1.00 96.69 195 LEU A O 1
ATOM 1575 N N . HIS A 1 196 ? 7.739 5.772 1.999 1.00 94.06 196 HIS A N 1
ATOM 1576 C CA . HIS A 1 196 ? 8.095 6.430 3.263 1.00 94.06 196 HIS A CA 1
ATOM 1577 C C . HIS A 1 196 ? 7.742 7.915 3.245 1.00 94.06 196 HIS A C 1
ATOM 1579 O O . HIS A 1 196 ? 7.017 8.375 4.127 1.00 94.06 196 HIS A O 1
ATOM 1585 N N . LYS A 1 197 ? 8.165 8.640 2.203 1.00 95.06 197 LYS A N 1
ATOM 1586 C CA . LYS A 1 197 ? 7.838 10.062 2.044 1.00 95.06 197 LYS A CA 1
ATOM 1587 C C . LYS A 1 197 ? 6.328 10.295 1.949 1.00 95.06 197 LYS A C 1
ATOM 1589 O O . LYS A 1 197 ? 5.826 11.215 2.585 1.00 95.06 197 LYS A O 1
ATOM 1594 N N . GLN A 1 198 ? 5.583 9.456 1.220 1.00 97.19 198 GLN A N 1
ATOM 1595 C CA . GLN A 1 198 ? 4.117 9.560 1.168 1.00 97.19 198 GLN A CA 1
ATOM 1596 C C . GLN A 1 198 ? 3.496 9.433 2.565 1.00 97.19 198 GLN A C 1
ATOM 1598 O O . GLN A 1 198 ? 2.680 10.266 2.949 1.00 97.19 198 GLN A O 1
ATOM 1603 N N . LEU A 1 199 ? 3.899 8.424 3.341 1.00 96.75 199 LEU A N 1
ATOM 1604 C CA . LEU A 1 199 ? 3.373 8.195 4.690 1.00 96.75 199 LEU A CA 1
ATOM 1605 C C . LEU A 1 199 ? 3.760 9.316 5.665 1.00 96.75 199 LEU A C 1
ATOM 1607 O O . LEU A 1 199 ? 2.946 9.697 6.504 1.00 96.75 199 LEU A O 1
ATOM 1611 N N . GLU A 1 200 ? 4.963 9.875 5.533 1.00 95.25 200 GLU A N 1
ATOM 1612 C CA . GLU A 1 200 ? 5.421 11.038 6.304 1.00 95.25 200 GLU A CA 1
ATOM 1613 C C . GLU A 1 200 ? 4.592 12.296 6.009 1.00 95.25 200 GLU A C 1
ATOM 1615 O O . GLU A 1 200 ? 4.305 13.075 6.920 1.00 95.25 200 GLU A O 1
ATOM 1620 N N . MET A 1 201 ? 4.189 12.491 4.751 1.00 96.50 201 MET A N 1
ATOM 1621 C CA . MET A 1 201 ? 3.362 13.628 4.339 1.00 96.50 201 MET A CA 1
ATOM 1622 C C . MET A 1 201 ? 1.902 13.458 4.772 1.00 96.50 201 MET A C 1
ATOM 1624 O O . MET A 1 201 ? 1.317 14.405 5.289 1.00 96.50 201 MET A O 1
ATOM 1628 N N . ILE A 1 202 ? 1.338 12.255 4.615 1.00 98.00 202 ILE A N 1
ATOM 1629 C CA . ILE A 1 202 ? -0.067 11.953 4.951 1.00 98.00 202 ILE A CA 1
ATOM 1630 C C . ILE A 1 202 ? -0.278 11.867 6.469 1.00 98.00 202 ILE A C 1
ATOM 1632 O O . ILE A 1 202 ? -1.323 12.266 6.975 1.00 98.00 202 ILE A O 1
ATOM 1636 N N . LYS A 1 203 ? 0.712 11.344 7.208 1.00 97.06 203 LYS A N 1
ATOM 1637 C CA . LYS A 1 203 ? 0.662 11.114 8.665 1.00 97.06 203 LYS A CA 1
ATOM 1638 C C . LYS A 1 203 ? -0.588 10.328 9.100 1.00 97.06 203 LYS A C 1
ATOM 1640 O O . LYS A 1 203 ? -1.347 10.801 9.954 1.00 97.06 203 LYS A O 1
ATOM 1645 N N . PRO A 1 204 ? -0.828 9.126 8.540 1.00 98.00 204 PRO A N 1
ATOM 1646 C CA . PRO A 1 204 ? -2.023 8.364 8.868 1.00 98.00 204 PRO A CA 1
ATOM 1647 C C . PRO A 1 204 ? -2.007 7.888 10.323 1.00 98.00 204 PRO A C 1
ATOM 1649 O O . PRO A 1 204 ? -0.958 7.676 10.932 1.00 98.00 204 PRO A O 1
ATOM 1652 N N . MET A 1 205 ? -3.197 7.654 10.870 1.00 97.50 205 MET A N 1
ATOM 1653 C CA . MET A 1 205 ? -3.372 7.030 12.183 1.00 97.50 205 MET A CA 1
ATOM 1654 C C . MET A 1 205 ? -3.231 5.506 12.106 1.00 97.50 205 MET A C 1
ATOM 1656 O O . MET A 1 205 ? -2.771 4.886 13.066 1.00 97.50 205 MET A O 1
ATOM 1660 N N . LEU A 1 206 ? -3.638 4.912 10.979 1.00 98.25 206 LEU A N 1
ATOM 1661 C CA . LEU A 1 206 ? -3.608 3.472 10.745 1.00 98.25 206 LEU A CA 1
ATOM 1662 C C . LEU A 1 206 ? -3.175 3.119 9.323 1.00 98.25 206 LEU A C 1
ATOM 1664 O O . LEU A 1 206 ? -3.514 3.811 8.363 1.00 98.25 206 LEU A O 1
ATOM 1668 N N . ILE A 1 207 ? -2.485 1.985 9.197 1.00 98.81 207 ILE A N 1
ATOM 1669 C CA . ILE A 1 207 ? -2.101 1.395 7.912 1.00 98.81 207 ILE A CA 1
ATOM 1670 C C . ILE A 1 207 ? -2.746 0.014 7.758 1.00 98.81 207 ILE A C 1
ATOM 1672 O O . ILE A 1 207 ? -2.689 -0.812 8.671 1.00 98.81 207 ILE A O 1
ATOM 1676 N N . LEU A 1 208 ? -3.331 -0.255 6.592 1.00 98.88 208 LEU A N 1
ATOM 1677 C CA . LEU A 1 208 ? -3.771 -1.589 6.187 1.00 98.88 208 LEU A CA 1
ATOM 1678 C C . LEU A 1 208 ? -2.839 -2.119 5.090 1.00 98.88 208 LEU A C 1
ATOM 1680 O O . LEU A 1 208 ? -2.896 -1.666 3.948 1.00 98.88 208 LEU A O 1
ATOM 1684 N N . ALA A 1 209 ? -1.981 -3.079 5.432 1.00 98.75 209 ALA A N 1
ATOM 1685 C CA . ALA A 1 209 ? -1.048 -3.704 4.498 1.00 98.75 209 ALA A CA 1
ATOM 1686 C C . ALA A 1 209 ? -1.670 -4.955 3.857 1.00 98.75 209 ALA A C 1
ATOM 1688 O O . ALA A 1 209 ? -2.121 -5.876 4.548 1.00 98.75 209 ALA A O 1
ATOM 1689 N N . LEU A 1 210 ? -1.684 -4.990 2.525 1.00 98.62 210 LEU A N 1
ATOM 1690 C CA . LEU A 1 210 ? -2.348 -6.018 1.729 1.00 98.62 210 LEU A CA 1
ATOM 1691 C C . LEU A 1 210 ? -1.337 -7.015 1.149 1.00 98.62 210 LEU A C 1
ATOM 1693 O O . LEU A 1 210 ? -0.634 -6.723 0.184 1.00 98.62 210 LEU A O 1
ATOM 1697 N N . GLY A 1 211 ? -1.336 -8.239 1.674 1.00 97.94 211 GLY A N 1
ATOM 1698 C CA . GLY A 1 211 ? -0.540 -9.347 1.147 1.00 97.94 211 GLY A CA 1
ATOM 1699 C C . GLY A 1 211 ? 0.894 -9.418 1.667 1.00 97.94 211 GLY A C 1
ATOM 1700 O O . GLY A 1 211 ? 1.337 -8.615 2.484 1.00 97.94 211 GLY A O 1
ATOM 1701 N N . THR A 1 212 ? 1.609 -10.444 1.200 1.00 96.69 212 THR A N 1
ATOM 1702 C CA . THR A 1 212 ? 2.939 -10.814 1.703 1.00 96.69 212 THR A CA 1
ATOM 1703 C C . THR A 1 212 ? 3.971 -9.722 1.468 1.00 96.69 212 THR A C 1
ATOM 1705 O O . THR A 1 212 ? 4.661 -9.364 2.411 1.00 96.69 212 THR A O 1
ATOM 1708 N N . PHE A 1 213 ? 4.053 -9.163 0.258 1.00 93.88 213 PHE A N 1
ATOM 1709 C CA . PHE A 1 213 ? 5.063 -8.153 -0.066 1.00 93.88 213 PHE A CA 1
ATOM 1710 C C . PHE A 1 213 ? 4.867 -6.871 0.742 1.00 93.88 213 PHE A C 1
ATOM 1712 O O . PHE A 1 213 ? 5.799 -6.439 1.410 1.00 93.88 213 PHE A O 1
ATOM 1719 N N . ALA A 1 214 ? 3.640 -6.330 0.784 1.00 96.69 214 ALA A N 1
ATOM 1720 C CA . ALA A 1 214 ? 3.299 -5.190 1.641 1.00 96.69 214 ALA A CA 1
ATOM 1721 C C . ALA A 1 214 ? 3.717 -5.439 3.098 1.00 96.69 214 ALA A C 1
ATOM 1723 O O . ALA A 1 214 ? 4.432 -4.634 3.690 1.00 96.69 214 ALA A O 1
ATOM 1724 N N . ALA A 1 215 ? 3.328 -6.587 3.657 1.00 97.25 215 ALA A N 1
ATOM 1725 C CA . ALA A 1 215 ? 3.632 -6.930 5.039 1.00 97.25 215 ALA A CA 1
ATOM 1726 C C . ALA A 1 215 ? 5.139 -7.083 5.302 1.00 97.25 215 ALA A C 1
ATOM 1728 O O . ALA A 1 215 ? 5.661 -6.487 6.238 1.00 97.25 215 ALA A O 1
ATOM 1729 N N . GLN A 1 216 ? 5.839 -7.874 4.491 1.00 95.19 216 GLN A N 1
ATOM 1730 C CA . GLN A 1 216 ? 7.248 -8.210 4.700 1.00 95.19 216 GLN A CA 1
ATOM 1731 C C . GLN A 1 216 ? 8.172 -7.015 4.461 1.00 95.19 216 GLN A C 1
ATOM 1733 O O . GLN A 1 216 ? 9.098 -6.807 5.245 1.00 95.19 216 GLN A O 1
ATOM 1738 N N . THR A 1 217 ? 7.892 -6.189 3.448 1.00 92.06 217 THR A N 1
ATOM 1739 C CA . THR A 1 217 ? 8.661 -4.965 3.186 1.00 92.06 217 THR A CA 1
ATOM 1740 C C . THR A 1 217 ? 8.510 -3.959 4.318 1.00 92.06 217 THR A C 1
ATOM 1742 O O . THR A 1 217 ? 9.521 -3.445 4.798 1.00 92.06 217 THR A O 1
ATOM 1745 N N . LEU A 1 218 ? 7.275 -3.697 4.765 1.00 93.94 218 LEU A N 1
ATOM 1746 C CA . LEU A 1 218 ? 7.008 -2.711 5.815 1.00 93.94 218 LEU A CA 1
ATOM 1747 C C . LEU A 1 218 ? 7.512 -3.187 7.184 1.00 93.94 218 LEU A C 1
ATOM 1749 O O . LEU A 1 218 ? 8.077 -2.400 7.934 1.00 93.94 218 LEU A O 1
ATOM 1753 N N . LEU A 1 219 ? 7.357 -4.474 7.504 1.00 95.19 219 LEU A N 1
ATOM 175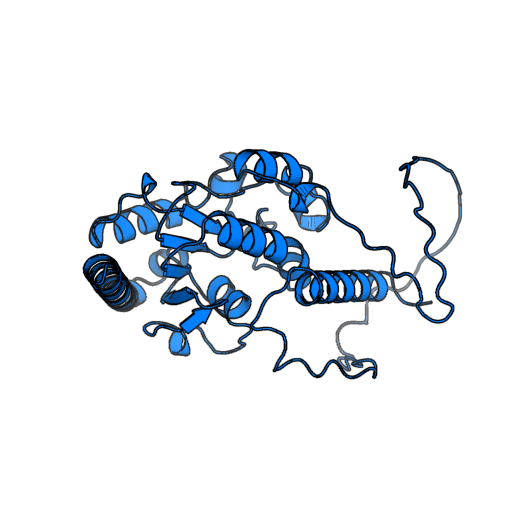4 C CA . LEU A 1 219 ? 7.799 -5.042 8.785 1.00 95.19 219 LEU A CA 1
ATOM 1755 C C . LEU A 1 219 ? 9.268 -5.471 8.806 1.00 95.19 219 LEU A C 1
ATOM 1757 O O . LEU A 1 219 ? 9.726 -5.949 9.839 1.00 95.19 219 LEU A O 1
ATOM 1761 N N . LYS A 1 220 ? 9.982 -5.386 7.675 1.00 92.38 220 LYS A N 1
ATOM 1762 C CA . LYS A 1 220 ? 11.327 -5.968 7.504 1.00 92.38 220 LYS A CA 1
ATOM 1763 C C . LYS A 1 220 ? 11.394 -7.421 7.991 1.00 92.38 220 LYS A C 1
ATOM 1765 O O . LYS A 1 220 ? 12.351 -7.844 8.631 1.00 92.38 220 LYS A O 1
ATOM 1770 N N . SER A 1 221 ? 10.353 -8.192 7.682 1.00 91.50 221 SER A N 1
ATOM 1771 C CA . SER A 1 221 ? 10.156 -9.553 8.186 1.00 91.50 221 SER A CA 1
ATOM 1772 C C . SER A 1 221 ? 10.174 -10.575 7.056 1.00 91.50 221 SER A C 1
ATOM 1774 O O . SER A 1 221 ? 9.719 -10.299 5.951 1.00 91.50 221 SER A O 1
ATOM 1776 N N . LYS A 1 222 ? 10.647 -11.790 7.350 1.00 92.44 222 LYS A N 1
ATOM 1777 C CA . LYS A 1 222 ? 10.535 -12.963 6.464 1.00 92.44 222 LYS A CA 1
ATOM 1778 C C . LYS A 1 222 ? 9.410 -13.915 6.885 1.00 92.44 222 LYS A C 1
ATOM 1780 O O . LYS A 1 222 ? 9.259 -14.989 6.306 1.00 92.44 222 LYS A O 1
ATOM 1785 N N . GLU A 1 223 ? 8.625 -13.562 7.906 1.00 96.00 223 GLU A N 1
ATOM 1786 C CA . GLU A 1 223 ? 7.547 -14.427 8.385 1.00 96.00 223 GLU A CA 1
ATOM 1787 C C . GLU A 1 223 ? 6.460 -14.639 7.320 1.00 96.00 223 GLU A C 1
ATOM 1789 O O . GLU A 1 223 ? 6.137 -13.723 6.556 1.00 96.00 223 GLU A O 1
ATOM 1794 N N . PRO A 1 224 ? 5.844 -15.833 7.270 1.00 97.31 224 PRO A N 1
ATOM 1795 C CA . PRO A 1 224 ? 4.741 -16.089 6.358 1.00 97.31 224 PRO A CA 1
ATOM 1796 C C . PRO A 1 224 ? 3.523 -15.232 6.720 1.00 97.31 224 PRO A C 1
ATOM 1798 O O . PRO A 1 224 ? 3.203 -15.045 7.896 1.00 97.31 224 PRO A O 1
ATOM 1801 N N . LEU A 1 225 ? 2.773 -14.795 5.702 1.00 97.12 225 LEU A N 1
ATOM 1802 C CA . LEU A 1 225 ? 1.611 -13.906 5.850 1.00 97.12 225 LEU A CA 1
ATOM 1803 C C . LEU A 1 225 ? 0.609 -14.378 6.915 1.00 97.12 225 LEU A C 1
ATOM 1805 O O . LEU A 1 225 ? 0.081 -13.563 7.665 1.00 97.12 225 LEU A O 1
ATOM 1809 N N . GLY A 1 226 ? 0.383 -15.693 7.022 1.00 96.94 226 GLY A N 1
ATOM 1810 C CA . GLY A 1 226 ? -0.521 -16.286 8.011 1.00 96.94 226 GLY A CA 1
ATOM 1811 C C . GLY A 1 226 ? -0.155 -15.986 9.470 1.00 96.94 226 GLY A C 1
ATOM 1812 O O . GLY A 1 226 ? -1.055 -15.911 10.299 1.00 96.94 226 GLY A O 1
ATOM 1813 N N . ARG A 1 227 ? 1.133 -15.774 9.783 1.00 97.38 227 ARG A N 1
ATOM 1814 C CA . ARG A 1 227 ? 1.595 -15.368 11.125 1.00 97.38 227 ARG A CA 1
ATOM 1815 C C . ARG A 1 227 ? 1.523 -13.862 11.352 1.00 97.38 227 ARG A C 1
ATOM 1817 O O . ARG A 1 227 ? 1.479 -13.424 12.502 1.00 97.38 227 ARG A O 1
ATOM 1824 N N . LEU A 1 228 ? 1.535 -13.081 10.275 1.00 97.69 228 LEU A N 1
ATOM 1825 C CA . LEU A 1 228 ? 1.534 -11.623 10.324 1.00 97.69 228 LEU A CA 1
ATOM 1826 C C . LEU A 1 228 ? 0.117 -11.046 10.375 1.00 97.69 228 LEU A C 1
ATOM 1828 O O . LEU A 1 228 ? -0.084 -10.022 11.020 1.00 97.69 228 LEU A O 1
ATOM 1832 N N . ARG A 1 229 ? -0.860 -11.675 9.719 1.00 98.25 229 ARG A N 1
ATOM 1833 C CA . ARG A 1 229 ? -2.230 -11.149 9.648 1.00 98.25 229 ARG A CA 1
ATOM 1834 C C . ARG A 1 229 ? -3.025 -11.274 10.952 1.00 98.25 229 ARG A C 1
ATOM 1836 O O . ARG A 1 229 ? -2.714 -12.111 11.797 1.00 98.25 229 ARG A O 1
ATOM 1843 N N . GLY A 1 230 ? -4.077 -10.465 11.076 1.00 95.06 230 GLY A N 1
ATOM 1844 C CA . GLY A 1 230 ? -5.037 -10.526 12.190 1.00 95.06 230 GLY A CA 1
ATOM 1845 C C . GLY A 1 230 ? -4.516 -10.009 13.526 1.00 95.06 230 GLY A C 1
ATOM 1846 O O . GLY A 1 230 ? -5.120 -10.253 14.569 1.00 95.06 230 GLY A O 1
ATOM 1847 N N . LYS A 1 231 ? -3.394 -9.288 13.506 1.00 96.56 231 LYS A N 1
ATOM 1848 C CA . LYS A 1 231 ? -2.816 -8.614 14.667 1.00 96.56 231 LYS A CA 1
ATOM 1849 C C . LYS A 1 231 ? -2.230 -7.269 14.253 1.00 96.56 231 LYS A C 1
ATOM 1851 O O . LYS A 1 231 ? -1.835 -7.083 13.101 1.00 96.56 231 LYS A O 1
ATOM 1856 N N . PHE A 1 232 ? -2.171 -6.346 15.206 1.00 98.19 232 PHE A N 1
ATOM 1857 C CA . PHE A 1 232 ? -1.534 -5.053 14.996 1.00 98.19 232 PHE A CA 1
ATOM 1858 C C . PHE A 1 232 ? -0.021 -5.150 15.160 1.00 98.19 232 PHE A C 1
ATOM 1860 O O . PHE A 1 232 ? 0.482 -5.777 16.091 1.00 98.19 232 PHE A O 1
ATOM 1867 N N . HIS A 1 233 ? 0.673 -4.456 14.273 1.00 98.00 233 HIS A N 1
ATOM 1868 C CA . HIS A 1 233 ? 2.105 -4.203 14.302 1.00 98.00 233 HIS A CA 1
ATOM 1869 C C . HIS A 1 233 ? 2.353 -2.701 14.391 1.00 98.00 233 HIS A C 1
ATOM 1871 O O . HIS A 1 233 ? 1.420 -1.898 14.285 1.00 98.00 233 HIS A O 1
ATOM 1877 N N . LEU A 1 234 ? 3.617 -2.321 14.547 1.00 95.56 234 LEU A N 1
ATOM 1878 C CA . LEU A 1 234 ? 4.047 -0.933 14.456 1.00 95.56 234 LEU A CA 1
ATOM 1879 C C . LEU A 1 234 ? 4.932 -0.749 13.230 1.00 95.56 234 LEU A C 1
ATOM 1881 O O . LEU A 1 234 ? 5.900 -1.479 13.041 1.00 95.56 234 LEU A O 1
ATOM 1885 N N . TYR A 1 235 ? 4.602 0.256 12.431 1.00 92.38 235 TYR A N 1
ATOM 1886 C CA . TYR A 1 235 ? 5.417 0.738 11.330 1.00 92.38 235 TYR A CA 1
ATOM 1887 C C . TYR A 1 235 ? 5.721 2.211 11.573 1.00 92.38 235 TYR A C 1
ATOM 1889 O O . TYR A 1 235 ? 4.810 3.035 11.548 1.00 92.38 235 TYR A O 1
ATOM 1897 N N . ASN A 1 236 ? 6.977 2.553 11.863 1.00 87.00 236 ASN A N 1
ATOM 1898 C CA . ASN A 1 236 ? 7.382 3.928 12.183 1.00 87.00 236 ASN A CA 1
ATOM 1899 C C . ASN A 1 236 ? 6.485 4.609 13.247 1.00 87.00 236 ASN A C 1
ATOM 1901 O O . ASN A 1 236 ? 6.164 5.789 13.151 1.00 87.00 236 ASN A O 1
ATOM 1905 N N . GLY A 1 237 ? 6.041 3.845 14.255 1.00 90.31 237 GLY A N 1
ATOM 1906 C CA . GLY A 1 237 ? 5.136 4.314 15.315 1.00 90.31 237 GLY A CA 1
ATOM 1907 C C . GLY A 1 237 ? 3.647 4.348 14.939 1.00 90.31 237 GLY A C 1
ATOM 1908 O O . GLY A 1 237 ? 2.806 4.567 15.810 1.00 90.31 237 GLY A O 1
ATOM 1909 N N . ILE A 1 238 ? 3.299 4.080 13.680 1.00 95.38 238 ILE A N 1
ATOM 1910 C CA . ILE A 1 238 ? 1.923 3.991 13.187 1.00 95.38 238 ILE A CA 1
ATOM 1911 C C . ILE A 1 238 ? 1.437 2.551 13.353 1.00 95.38 238 ILE A C 1
ATOM 1913 O O . ILE A 1 238 ? 2.129 1.596 12.991 1.00 95.38 238 ILE A O 1
ATOM 1917 N N . LYS A 1 239 ? 0.232 2.374 13.899 1.00 97.50 239 LYS A N 1
ATOM 1918 C CA . LYS A 1 239 ? -0.380 1.047 14.014 1.00 97.50 239 LYS A CA 1
ATOM 1919 C C . LYS A 1 239 ? -0.737 0.510 12.629 1.00 97.50 239 LYS A C 1
ATOM 1921 O O . LYS A 1 239 ? -1.369 1.193 11.825 1.00 97.50 239 LYS A O 1
ATOM 1926 N N . MET A 1 240 ? -0.371 -0.740 12.374 1.00 98.50 240 MET A N 1
ATOM 1927 C CA . MET A 1 240 ? -0.578 -1.394 11.088 1.00 98.50 240 MET A CA 1
ATOM 1928 C C . MET A 1 240 ? -1.249 -2.755 11.257 1.00 98.50 240 MET A C 1
ATOM 1930 O O . MET A 1 240 ? -0.798 -3.571 12.057 1.00 98.50 240 MET A O 1
ATOM 1934 N N . MET A 1 241 ? -2.298 -3.019 10.482 1.00 98.69 241 MET A N 1
ATOM 1935 C CA . MET A 1 241 ? -2.897 -4.349 10.339 1.00 98.69 241 MET A CA 1
ATOM 1936 C C . MET A 1 241 ? -2.437 -4.965 9.021 1.00 98.69 241 MET A C 1
ATOM 1938 O O . MET A 1 241 ? -2.443 -4.305 7.983 1.00 98.69 241 MET A O 1
ATOM 1942 N N . VAL A 1 242 ? -2.089 -6.247 9.054 1.00 98.62 242 VAL A N 1
ATOM 1943 C CA . VAL A 1 242 ? -1.800 -7.036 7.854 1.00 98.62 242 VAL A CA 1
ATOM 1944 C C . VAL A 1 242 ? -3.014 -7.903 7.521 1.00 98.62 242 VAL A C 1
ATOM 1946 O O . VAL A 1 242 ? -3.599 -8.521 8.411 1.00 98.62 242 VAL A O 1
ATOM 1949 N N . THR A 1 243 ? -3.377 -7.992 6.241 1.00 98.56 243 THR A N 1
ATOM 1950 C CA . THR A 1 243 ? -4.399 -8.935 5.754 1.00 98.56 243 THR A CA 1
ATOM 1951 C C . THR A 1 243 ? -4.049 -9.483 4.365 1.00 98.56 243 THR A C 1
ATOM 1953 O O . THR A 1 243 ? -3.012 -9.154 3.786 1.00 98.56 243 THR A O 1
ATOM 1956 N N . TYR A 1 244 ? -4.884 -10.370 3.823 1.00 98.44 244 TYR A N 1
ATOM 1957 C CA . TYR A 1 244 ? -4.705 -10.914 2.480 1.00 98.44 244 TYR A CA 1
ATOM 1958 C C . TYR A 1 244 ? -4.920 -9.859 1.395 1.00 98.44 244 TYR A C 1
ATOM 1960 O O . TYR A 1 244 ? -5.804 -9.010 1.476 1.00 98.44 244 TYR A O 1
ATOM 1968 N N . HIS A 1 245 ? -4.146 -9.975 0.318 1.00 98.38 245 HIS A N 1
ATOM 1969 C CA . HIS A 1 245 ? -4.341 -9.148 -0.863 1.00 98.38 245 HIS A CA 1
ATOM 1970 C C . HIS A 1 245 ? -5.671 -9.500 -1.566 1.00 98.38 245 HIS A C 1
ATOM 1972 O O . HIS A 1 245 ? -5.943 -10.687 -1.767 1.00 98.38 245 HIS A O 1
ATOM 1978 N N . PRO A 1 246 ? -6.475 -8.529 -2.039 1.00 96.81 246 PRO A N 1
ATOM 1979 C CA . PRO A 1 246 ? -7.751 -8.803 -2.711 1.00 96.81 246 PRO A CA 1
ATOM 1980 C C . PRO A 1 246 ? -7.637 -9.751 -3.916 1.00 96.81 246 PRO A C 1
ATOM 1982 O O . PRO A 1 246 ? -8.486 -10.618 -4.116 1.00 96.81 246 PRO A O 1
ATOM 1985 N N . ALA A 1 247 ? -6.545 -9.670 -4.685 1.00 96.00 247 ALA A N 1
ATOM 1986 C CA . ALA A 1 247 ? -6.286 -10.608 -5.786 1.00 96.00 247 ALA A CA 1
ATOM 1987 C C . ALA A 1 247 ? -6.190 -12.075 -5.316 1.00 96.00 247 ALA A C 1
ATOM 1989 O O . ALA A 1 247 ? -6.594 -12.987 -6.035 1.00 96.00 247 ALA A O 1
ATOM 1990 N N . ALA A 1 248 ? -5.688 -12.308 -4.100 1.00 95.69 248 ALA A N 1
ATOM 1991 C CA . ALA A 1 248 ? -5.606 -13.633 -3.499 1.00 95.69 248 ALA A CA 1
ATOM 1992 C C . ALA A 1 248 ? -7.001 -14.173 -3.137 1.00 95.69 248 ALA A C 1
ATOM 1994 O O . ALA A 1 248 ? -7.271 -15.352 -3.344 1.00 95.69 248 ALA A O 1
ATOM 1995 N N . LEU A 1 249 ? -7.912 -13.302 -2.691 1.00 94.06 249 LEU A N 1
ATOM 1996 C CA . LEU A 1 249 ? -9.303 -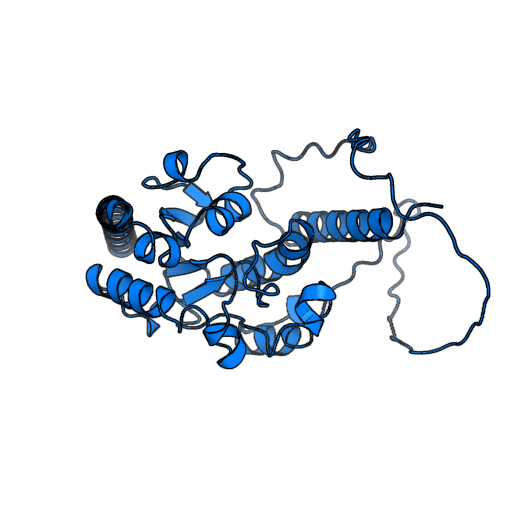13.654 -2.373 1.00 94.06 249 LEU A CA 1
ATOM 1997 C C . LEU A 1 249 ? -10.126 -14.026 -3.610 1.00 94.06 249 LEU A C 1
ATOM 1999 O O . LEU A 1 249 ? -11.040 -14.846 -3.527 1.00 94.06 249 LEU A O 1
ATOM 2003 N N . LEU A 1 250 ? -9.807 -13.419 -4.758 1.00 90.88 250 LEU A N 1
ATOM 2004 C CA . LEU A 1 250 ? -10.423 -13.769 -6.040 1.00 90.88 250 LEU A CA 1
ATOM 2005 C C . LEU A 1 250 ? -10.034 -15.181 -6.498 1.00 90.88 250 LEU A C 1
ATOM 2007 O O . LEU A 1 250 ? -10.831 -15.834 -7.165 1.00 90.88 250 LEU A O 1
ATOM 2011 N N . ARG A 1 251 ? -8.830 -15.646 -6.140 1.00 95.25 251 ARG A N 1
ATOM 2012 C CA . ARG A 1 251 ? -8.340 -16.998 -6.456 1.00 95.25 251 ARG A CA 1
ATOM 2013 C C . ARG A 1 251 ? -8.740 -18.029 -5.403 1.00 95.25 251 ARG A C 1
ATOM 2015 O O . ARG A 1 251 ? -8.997 -19.175 -5.748 1.00 95.25 251 ARG A O 1
ATOM 2022 N N . ASN A 1 252 ? -8.791 -17.629 -4.134 1.00 94.69 252 ASN A N 1
ATOM 2023 C CA . ASN A 1 252 ? -9.107 -18.508 -3.016 1.00 94.69 252 ASN A CA 1
ATOM 2024 C C . ASN A 1 252 ? -10.192 -17.892 -2.110 1.00 94.69 252 ASN A C 1
ATOM 2026 O O . ASN A 1 252 ? -9.881 -17.115 -1.200 1.00 94.69 252 ASN A O 1
ATOM 2030 N N . PRO A 1 253 ? -11.467 -18.272 -2.308 1.00 88.12 253 PRO A N 1
ATOM 2031 C CA . PRO A 1 253 ? -12.579 -17.772 -1.504 1.00 88.12 253 PRO A CA 1
ATOM 2032 C C . PRO A 1 253 ? -12.476 -18.082 -0.005 1.00 88.12 253 PRO A C 1
ATOM 2034 O O . PRO A 1 253 ? -13.036 -17.334 0.796 1.00 88.12 253 PRO A O 1
ATOM 2037 N N . ASN A 1 254 ? -11.737 -19.124 0.400 1.00 93.56 254 ASN A N 1
ATOM 2038 C CA . ASN A 1 254 ? -11.592 -19.498 1.814 1.00 93.56 254 ASN A CA 1
ATOM 2039 C C . ASN A 1 254 ? -10.870 -18.426 2.643 1.00 93.56 254 ASN A C 1
ATOM 2041 O O . ASN A 1 254 ? -11.016 -18.385 3.862 1.00 93.56 254 ASN A O 1
ATOM 2045 N N . TRP A 1 255 ? -10.122 -17.527 1.998 1.00 95.44 255 TRP A N 1
ATOM 2046 C CA . TRP A 1 255 ? -9.450 -16.414 2.668 1.00 95.44 255 TRP A CA 1
ATOM 2047 C C . TRP A 1 255 ? -10.359 -15.203 2.917 1.00 95.44 255 TRP A C 1
ATOM 2049 O O . TRP A 1 255 ? -9.977 -14.314 3.674 1.00 95.44 255 TRP A O 1
ATOM 2059 N N . LYS A 1 256 ? -11.584 -15.177 2.368 1.00 89.06 256 LYS A N 1
ATOM 2060 C CA . LYS A 1 256 ? -12.524 -14.061 2.572 1.00 89.06 256 LYS A CA 1
ATOM 2061 C C . LYS A 1 256 ? -12.956 -13.910 4.029 1.00 89.06 256 LYS A C 1
ATOM 2063 O O . LYS A 1 256 ? -12.969 -12.792 4.530 1.00 89.06 256 LYS A O 1
ATOM 2068 N N . LYS A 1 257 ? -13.287 -15.014 4.711 1.00 93.00 257 LYS A N 1
ATOM 2069 C CA . LYS A 1 257 ? -13.687 -14.984 6.129 1.00 93.00 257 LYS A CA 1
ATOM 2070 C C . LYS A 1 257 ? -12.549 -14.465 7.027 1.00 93.00 257 LYS A C 1
ATOM 2072 O O . LYS A 1 257 ? -12.790 -13.511 7.755 1.00 93.00 257 LYS A O 1
ATOM 2077 N N . PRO A 1 258 ? -11.317 -14.997 6.932 1.00 96.12 258 PRO A N 1
ATOM 2078 C CA . PRO A 1 258 ? -10.172 -14.416 7.622 1.00 96.12 258 PRO A CA 1
ATOM 2079 C C . PRO A 1 258 ? -9.978 -12.917 7.320 1.00 96.12 258 PRO A C 1
ATOM 2081 O O . PRO A 1 258 ? -9.855 -12.115 8.241 1.00 96.12 258 PRO A O 1
ATOM 2084 N N . THR A 1 259 ? -10.009 -12.493 6.051 1.00 97.25 259 THR A N 1
ATOM 2085 C CA . THR A 1 259 ? -9.893 -11.058 5.733 1.00 97.25 259 THR A CA 1
ATOM 2086 C C . THR A 1 259 ? -10.990 -10.230 6.386 1.00 97.25 259 THR A C 1
ATOM 2088 O O . THR A 1 259 ? -10.695 -9.155 6.897 1.00 97.25 259 THR A O 1
ATOM 2091 N N . TRP A 1 260 ? -12.228 -10.725 6.403 1.00 97.31 260 TRP A N 1
ATOM 2092 C CA . TRP A 1 260 ? -13.334 -10.055 7.078 1.00 97.31 260 TRP A CA 1
ATOM 2093 C C . TRP A 1 260 ? -13.048 -9.838 8.570 1.00 97.31 260 TRP A C 1
ATOM 2095 O O . TRP A 1 260 ? -13.187 -8.721 9.060 1.00 97.31 260 TRP A O 1
ATOM 2105 N N . GLU A 1 261 ? -12.558 -10.864 9.266 1.00 96.50 261 GLU A N 1
ATOM 2106 C CA . GLU A 1 261 ? -12.162 -10.764 10.677 1.00 96.50 261 GLU A CA 1
ATOM 2107 C C . GLU A 1 261 ? -11.056 -9.707 10.886 1.00 96.50 261 GLU A C 1
ATOM 2109 O O . GLU A 1 261 ? -11.152 -8.887 11.803 1.00 96.50 261 GLU A O 1
ATOM 2114 N N . ASP A 1 262 ? -10.049 -9.656 10.003 1.00 98.38 262 ASP A N 1
ATOM 2115 C CA . ASP A 1 262 ? -8.962 -8.663 10.079 1.00 98.38 262 ASP A CA 1
ATOM 2116 C C . ASP A 1 262 ? -9.484 -7.233 9.946 1.00 98.38 262 ASP A C 1
ATOM 2118 O O . ASP A 1 262 ? -9.112 -6.349 10.721 1.00 98.38 262 ASP A O 1
ATOM 2122 N N . VAL A 1 263 ? -10.344 -6.988 8.954 1.00 97.88 263 VAL A N 1
ATOM 2123 C CA . VAL A 1 263 ? -10.824 -5.633 8.672 1.00 97.88 263 VAL A CA 1
ATOM 2124 C C . VAL A 1 263 ? -11.864 -5.160 9.687 1.00 97.88 263 VAL A C 1
ATOM 2126 O O . VAL A 1 263 ? -11.950 -3.962 9.956 1.00 97.88 263 VAL A O 1
ATOM 2129 N N . GLN A 1 264 ? -12.593 -6.077 10.328 1.00 97.00 264 GLN A N 1
ATOM 2130 C CA . GLN A 1 264 ? -13.429 -5.748 11.484 1.00 97.00 264 GLN A CA 1
ATOM 2131 C C . GLN A 1 264 ? -12.579 -5.293 12.678 1.00 97.00 264 GLN A C 1
ATOM 2133 O O . GLN A 1 264 ? -12.907 -4.292 13.320 1.00 97.00 264 GLN A O 1
ATOM 2138 N N . LEU A 1 265 ? -11.467 -5.984 12.962 1.00 98.38 265 LEU A N 1
ATOM 2139 C CA . LEU A 1 265 ? -10.514 -5.558 13.995 1.00 98.38 265 LEU A CA 1
ATOM 2140 C C . LEU A 1 265 ? -9.881 -4.208 13.648 1.00 98.38 265 LEU A C 1
ATOM 2142 O O . LEU A 1 265 ? -9.783 -3.337 14.513 1.00 98.38 265 LEU A O 1
ATOM 2146 N N . PHE A 1 266 ? -9.505 -4.018 12.381 1.00 98.44 266 PHE A N 1
ATOM 2147 C CA . PHE A 1 266 ? -8.994 -2.749 11.871 1.00 98.44 266 PHE A CA 1
ATOM 2148 C C . PHE A 1 266 ? -9.982 -1.602 12.106 1.00 98.44 266 PHE A C 1
ATOM 2150 O O . PHE A 1 266 ? -9.609 -0.567 12.659 1.00 98.44 266 PHE A O 1
ATOM 2157 N N . ARG A 1 267 ? -11.259 -1.809 11.762 1.00 97.25 267 ARG A N 1
ATOM 2158 C CA . ARG A 1 267 ? -12.309 -0.809 11.970 1.00 97.25 267 ARG A CA 1
ATOM 2159 C C . ARG A 1 267 ? -12.522 -0.490 13.447 1.00 97.25 267 ARG A C 1
ATOM 2161 O O . ARG A 1 267 ? -12.558 0.678 13.818 1.00 97.25 267 ARG A O 1
ATOM 2168 N N . LYS A 1 268 ? -12.604 -1.516 14.296 1.00 97.88 268 LYS A N 1
ATOM 2169 C CA . LYS A 1 268 ? -12.766 -1.344 15.746 1.00 97.88 268 LYS A CA 1
ATOM 2170 C C . LYS A 1 268 ? -11.633 -0.517 16.359 1.00 97.88 268 LYS A C 1
ATOM 2172 O O . LYS A 1 268 ? -11.879 0.316 17.233 1.00 97.88 268 LYS A O 1
ATOM 2177 N N . GLU A 1 269 ? -10.397 -0.750 15.925 1.00 98.00 269 GLU A N 1
ATOM 2178 C CA . GLU A 1 269 ? -9.254 0.045 16.378 1.00 98.00 269 GLU A CA 1
ATOM 2179 C C . GLU A 1 269 ? -9.359 1.491 15.897 1.00 98.00 269 GLU A C 1
ATOM 2181 O O . GLU A 1 269 ? -9.174 2.401 16.702 1.00 98.00 269 GLU A O 1
ATOM 2186 N N . PHE A 1 270 ? -9.722 1.717 14.630 1.00 97.50 270 PHE A N 1
ATOM 2187 C CA . PHE A 1 270 ? -9.946 3.066 14.112 1.00 97.50 270 PHE A CA 1
ATOM 2188 C C . PHE A 1 270 ? -10.975 3.829 14.952 1.00 97.50 270 PHE A C 1
ATOM 2190 O O . PHE A 1 270 ? -10.677 4.925 15.430 1.00 97.50 270 PHE A O 1
ATOM 2197 N N . ASP A 1 271 ? -12.138 3.219 15.203 1.00 97.25 271 ASP A N 1
ATOM 2198 C CA . ASP A 1 271 ? -13.206 3.799 16.026 1.00 97.25 271 ASP A CA 1
ATOM 2199 C C . ASP A 1 271 ? -12.714 4.109 17.451 1.00 97.25 271 ASP A C 1
ATOM 2201 O O . ASP A 1 271 ? -12.996 5.166 18.017 1.00 97.25 271 ASP A O 1
ATOM 2205 N N . THR A 1 272 ? -11.905 3.219 18.026 1.00 96.81 272 THR A N 1
ATOM 2206 C CA . THR A 1 272 ? -11.292 3.432 19.345 1.00 96.81 272 THR A CA 1
ATOM 2207 C C . THR A 1 272 ? -10.331 4.622 19.338 1.00 96.81 272 THR A C 1
ATOM 2209 O O . THR A 1 272 ? -10.304 5.396 20.294 1.00 96.81 272 THR A O 1
ATOM 2212 N N . MET A 1 273 ? -9.535 4.789 18.281 1.00 94.75 273 MET A N 1
ATOM 2213 C CA . MET A 1 273 ? -8.552 5.868 18.182 1.00 94.75 273 MET A CA 1
ATOM 2214 C C . MET A 1 273 ? -9.193 7.239 17.943 1.00 94.75 273 MET A C 1
ATOM 2216 O O . MET A 1 273 ? -8.676 8.233 18.454 1.00 94.75 273 MET A O 1
ATOM 2220 N N . ILE A 1 274 ? -10.297 7.316 17.194 1.00 94.19 274 ILE A N 1
ATOM 2221 C CA . ILE A 1 274 ? -11.004 8.588 16.967 1.00 94.19 274 ILE A CA 1
ATOM 2222 C C . ILE A 1 274 ? -11.813 9.036 18.189 1.00 94.19 274 ILE A C 1
ATOM 2224 O O . ILE A 1 274 ? -11.885 10.232 18.431 1.00 94.19 274 ILE A O 1
ATOM 2228 N N . ASN A 1 275 ? -12.342 8.101 18.986 1.00 89.81 275 ASN A N 1
ATOM 2229 C CA . ASN A 1 275 ? -13.136 8.408 20.185 1.00 89.81 275 ASN A CA 1
ATOM 2230 C C . ASN A 1 275 ? -12.288 8.758 21.424 1.00 89.81 275 ASN A C 1
ATOM 2232 O O . ASN A 1 275 ? -12.833 9.093 22.470 1.00 89.81 275 ASN A O 1
ATOM 2236 N N . ARG A 1 276 ? -10.956 8.633 21.340 1.00 77.81 276 ARG A N 1
ATOM 2237 C CA . ARG A 1 276 ? -10.008 9.019 22.404 1.00 77.81 276 ARG A CA 1
ATOM 2238 C C . ARG A 1 276 ? -9.520 10.470 22.295 1.00 77.81 276 ARG A C 1
ATOM 2240 O O . ARG A 1 276 ? -8.721 10.882 23.133 1.00 77.81 276 ARG A O 1
ATOM 2247 N N . LYS A 1 277 ? -9.929 11.193 21.251 1.00 53.41 277 LYS A N 1
ATOM 2248 C CA . LYS A 1 277 ? -9.650 12.621 21.051 1.00 53.41 277 LYS A CA 1
ATOM 2249 C C . LYS A 1 277 ? -10.822 13.449 21.553 1.00 53.41 277 LYS A C 1
ATOM 2251 O O . LYS A 1 277 ? -10.540 14.541 22.084 1.00 53.41 277 LYS A O 1
#

Mean predicted aligned error: 12.59 Å

Solvent-accessible surface area (backbone atoms only — not comparable to full-atom values): 16541 Å² total; per-residue (Å²): 131,84,51,77,65,58,54,51,53,51,52,52,52,50,50,53,50,47,54,53,69,73,67,71,50,88,76,67,81,82,78,72,84,76,65,95,63,83,84,79,83,87,73,88,83,82,80,85,85,88,83,90,83,86,88,83,90,84,89,82,89,85,85,90,78,91,75,87,82,82,89,79,94,64,101,86,61,85,79,71,84,77,81,77,55,76,48,77,73,42,89,44,73,67,56,29,48,64,60,50,60,79,58,54,94,45,60,76,34,47,73,67,32,80,37,52,23,68,47,47,51,31,73,75,13,54,35,34,37,33,30,48,52,32,45,72,57,10,23,76,66,38,36,51,60,67,39,76,38,18,52,50,43,47,53,54,36,47,75,61,76,38,58,70,62,58,26,23,36,33,31,43,30,41,37,22,43,74,95,64,48,82,86,50,72,68,52,43,67,70,28,38,61,56,43,52,51,50,47,67,69,31,58,39,62,32,35,43,23,28,24,54,60,24,39,24,66,68,64,74,42,89,72,59,52,84,79,53,34,73,42,79,46,72,47,96,85,27,44,26,38,27,37,71,28,46,59,53,37,76,77,37,64,82,50,45,62,60,38,50,55,28,48,52,52,51,41,54,50,51,54,54,60,63,74,74,111

Foldseek 3Di:
DDDPVNVLVVVLVVVLVCLPPPVCLPPPPPPDPPDPDDDDDPDPPPPPDDDDDDDDDDDDDDDDDDDDDDDDDDPDDPPPPPPPQPLVPDPALVSNLVSCFCPCSPVQQNVPALTFQQKAADLQALEEEEEAEADPVCSVVSHHLPPPLSVVVQVLCVVLPHHPRNYMYYYLARGAHVVNDGDDPSRSSVRNSSVVVSCVSNVHQEYEQEADNSQCSQVVDPDHLVVQAPDWDDRSNHTYHYAYRSVVCVVPVVRVVSRSNRVNVVSVVVVVVVVVD

pLDDT: mean 77.39, std 28.32, range [23.91, 98.88]

Nearest PDB structures (foldseek):
  1vk2-assembly1_A  TM=9.623E-01  e=3.493E-19  Thermotoga maritima
  8iip-assembly1_A  TM=9.247E-01  e=2.297E-16  Mycolicibacterium smegmatis MC2 155
  6ajr-assembly1_A  TM=9.238E-01  e=2.441E-16  Mycolicibacterium smegmatis MC2 155
  8iil-assembly1_A  TM=9.149E-01  e=3.305E-16  Mycolicibacterium smegmatis MC2 155
  6ajo-assembly1_A  TM=9.358E-01  e=2.301E-15  Mycolicibacterium smegmatis MC2 155

Radius of gyration: 21.11 Å; Cα contacts (8 Å, |Δi|>4): 345; chains: 1; bounding box: 59×47×51 Å

Secondary structure (DSSP, 8-state):
---HHHHHHHHHHHHHHHHHHHTT-TTSTTT----SS-------SS--S-------------------------TT---------GGGG-SSHHHHHHHHTT--SSHHHHHH-SS----EE-TT-SEEEEES---HHHHHHT-SS-SHHHHHHHHHHHHTT--TTTSEEEES-SSPPGGGPPPPHHHHHHHHHHHHHHHHHH--SEEEEEHHHHHHHHHT----HHHHTTSEEEETTEEEEEE--HHHHHH-GGGHHHHHHHHHHHHHHHHHHHTT-

Sequence (277 aa):
MSSGKDKIINDVCRYLKFYIENNNYPLFKNEFHISDEPVIYQDEEFAESIEKNDPENTENESDQLVAEKIKVTDNRKQEIPIFKEEWMNAETLQVFEQKIQTCDKCSNLSVSRTQVVFGHGNPEAKIVVVGEAPGADEDIQGKPFVGRAGKLLTDILKAINFDREEVYICNILKCRPPENRNPLPDEIAHCEPYLHKQLEMIKPMLILALGTFAAQTLLKSKEPLGRLRGKFHLYNGIKMMVTYHPAALLRNPNWKKPTWEDVQLFRKEFDTMINRK